Protein AF-A6JPK9-F1 (afdb_monomer_lite)

Sequence (231 aa):
MPKSSSTNTSLLTSQVAASLLASKSSSQSSGSVASKSTSLGSMSQLASKSSSQSSTSQLPSKSTSQSSESSVKFTCRKLTNEDIKQKQPFFNRLYKTVAWKLVAVGGFSPNVNHGELLNAAIEALKATLDVFFVPLKELADLPQNKSSQESIVCELRCKSVYLGTGCGKSKENAKAVASREALKLFLKKKVVVKICKRKYRGNEIEDLVLLDEESRPVNLPPALKHPQELL

Organism: Rattus norvegicus (NCBI:txid10116)

Structure (mmCIF, N/CA/C/O backbone):
data_AF-A6JPK9-F1
#
_entry.id   AF-A6JPK9-F1
#
loop_
_atom_site.group_PDB
_atom_site.id
_atom_site.type_symbol
_atom_site.label_atom_id
_atom_site.label_alt_id
_atom_site.label_comp_id
_atom_site.label_asym_id
_atom_site.label_entity_id
_atom_site.label_seq_id
_atom_site.pdbx_PDB_ins_code
_atom_site.Cartn_x
_atom_site.Cartn_y
_atom_site.Cartn_z
_atom_site.occupancy
_atom_site.B_iso_or_equiv
_atom_site.auth_seq_id
_atom_site.auth_comp_id
_atom_site.auth_asym_id
_atom_site.auth_atom_id
_atom_site.pdbx_PDB_model_num
ATOM 1 N N . MET A 1 1 ? -2.644 -52.596 23.626 1.00 32.44 1 MET A N 1
ATOM 2 C CA . MET A 1 1 ? -1.910 -53.879 23.517 1.00 32.44 1 MET A CA 1
ATOM 3 C C . MET A 1 1 ? -2.108 -54.414 22.101 1.00 32.44 1 MET A C 1
ATOM 5 O O . MET A 1 1 ? -3.208 -54.254 21.595 1.00 32.44 1 MET A O 1
ATOM 9 N N . PRO A 1 2 ? -1.078 -54.965 21.442 1.00 51.56 2 PRO A N 1
ATOM 10 C CA . PRO A 1 2 ? -0.096 -54.248 20.612 1.00 51.56 2 PRO A CA 1
ATOM 11 C C . PRO A 1 2 ? -0.168 -54.698 19.126 1.00 51.56 2 PRO A C 1
ATOM 13 O O . PRO A 1 2 ? -0.806 -55.695 18.816 1.00 51.56 2 PRO A O 1
ATOM 16 N N . LYS A 1 3 ? 0.441 -54.003 18.158 1.00 44.50 3 LYS A N 1
ATOM 17 C CA . LYS A 1 3 ? 1.802 -54.337 17.701 1.00 44.50 3 LYS A CA 1
ATOM 18 C C . LYS A 1 3 ? 2.408 -53.249 16.813 1.00 44.50 3 LYS A C 1
ATOM 20 O O . LYS A 1 3 ? 1.825 -52.815 15.827 1.00 44.50 3 LYS A O 1
ATOM 25 N N . SER A 1 4 ? 3.626 -52.904 17.202 1.00 45.81 4 SER A N 1
ATOM 26 C CA . SER A 1 4 ? 4.688 -52.245 16.460 1.00 45.81 4 SER A CA 1
ATOM 27 C C . SER A 1 4 ? 5.077 -52.989 15.181 1.00 45.81 4 SER A C 1
ATOM 29 O O . SER A 1 4 ? 5.084 -54.218 15.175 1.00 45.81 4 SER A O 1
ATOM 31 N N . SER A 1 5 ? 5.583 -52.246 14.196 1.00 49.31 5 SER A N 1
ATOM 32 C CA . SER A 1 5 ? 6.774 -52.649 13.433 1.00 49.31 5 SER A CA 1
ATOM 33 C C . SER A 1 5 ? 7.353 -51.457 12.666 1.00 49.31 5 SER A C 1
ATOM 35 O O . SER A 1 5 ? 6.821 -51.031 11.645 1.00 49.31 5 SER A O 1
ATOM 37 N N . SER A 1 6 ? 8.458 -50.935 13.195 1.00 42.91 6 SER A N 1
ATOM 38 C CA . SER A 1 6 ? 9.451 -50.115 12.501 1.00 42.91 6 SER A CA 1
ATOM 39 C C . SER A 1 6 ? 10.198 -50.955 11.461 1.00 42.91 6 SER A C 1
ATOM 41 O O . SER A 1 6 ? 10.470 -52.119 11.746 1.00 42.91 6 SER A O 1
ATOM 43 N N . THR A 1 7 ? 10.645 -50.374 10.341 1.00 40.12 7 THR A N 1
ATOM 44 C CA . THR A 1 7 ? 12.066 -50.402 9.915 1.00 40.12 7 THR A CA 1
ATOM 45 C C . THR A 1 7 ? 12.343 -49.567 8.661 1.00 40.12 7 THR A C 1
ATOM 47 O O . THR A 1 7 ? 11.459 -49.258 7.872 1.00 40.12 7 THR A O 1
ATOM 50 N N . ASN A 1 8 ? 13.612 -49.167 8.577 1.00 36.91 8 ASN A N 1
ATOM 51 C CA . ASN A 1 8 ? 14.247 -48.153 7.740 1.00 36.91 8 ASN A CA 1
ATOM 52 C C . ASN A 1 8 ? 14.521 -48.585 6.294 1.00 36.91 8 ASN A C 1
ATOM 54 O O . ASN A 1 8 ? 14.805 -49.755 6.061 1.00 36.91 8 ASN A O 1
ATOM 58 N N . THR A 1 9 ? 14.625 -47.612 5.380 1.00 37.16 9 THR A N 1
ATOM 59 C CA . THR A 1 9 ? 15.603 -47.492 4.260 1.00 37.16 9 THR A CA 1
ATOM 60 C C . THR A 1 9 ? 15.243 -46.208 3.482 1.00 37.16 9 THR A C 1
ATOM 62 O O . THR A 1 9 ? 14.074 -45.861 3.416 1.00 37.16 9 THR A O 1
ATOM 65 N N . SER A 1 10 ? 16.114 -45.377 2.910 1.00 41.38 10 SER A N 1
ATOM 66 C CA . SER A 1 10 ? 17.522 -45.481 2.544 1.00 41.38 10 SER A CA 1
ATOM 67 C C . SER A 1 10 ? 18.133 -44.072 2.530 1.00 41.38 10 SER A C 1
ATOM 69 O O . SER A 1 10 ? 17.502 -43.123 2.064 1.00 41.38 10 SER A O 1
ATOM 71 N N . LEU A 1 11 ? 19.379 -43.951 2.997 1.00 41.91 11 LEU A N 1
ATOM 72 C CA . LEU A 1 11 ? 20.268 -42.858 2.612 1.00 41.91 11 LEU A CA 1
ATOM 73 C C . LEU A 1 11 ? 20.550 -42.951 1.108 1.00 41.91 11 LEU A C 1
ATOM 75 O O . LEU A 1 11 ? 20.752 -44.049 0.587 1.00 41.91 11 LEU A O 1
ATOM 79 N N . LEU A 1 12 ? 20.638 -41.803 0.442 1.00 43.16 12 LEU A N 1
ATOM 80 C CA . LEU A 1 12 ? 21.394 -41.671 -0.796 1.00 43.16 12 LEU A CA 1
ATOM 81 C C . LEU A 1 12 ? 22.161 -40.350 -0.767 1.00 43.16 12 LEU A C 1
ATOM 83 O O . LEU A 1 12 ? 21.615 -39.250 -0.778 1.00 43.16 12 LEU A O 1
ATOM 87 N N . THR A 1 13 ? 23.463 -40.541 -0.630 1.00 40.66 13 THR A N 1
ATOM 88 C CA . THR A 1 13 ? 24.564 -39.609 -0.799 1.00 40.66 13 THR A CA 1
ATOM 89 C C . THR A 1 13 ? 24.696 -39.172 -2.251 1.00 40.66 13 THR A C 1
ATOM 91 O O . THR A 1 13 ? 24.739 -40.028 -3.129 1.00 40.66 13 THR A O 1
ATOM 94 N N . SER A 1 14 ? 24.947 -37.884 -2.475 1.00 44.69 14 SER A N 1
ATOM 95 C CA . SER A 1 14 ? 25.901 -37.452 -3.505 1.00 44.69 14 SER A CA 1
ATOM 96 C C . SER A 1 14 ? 26.305 -35.997 -3.275 1.00 44.69 14 SER A C 1
ATOM 98 O O . SER A 1 14 ? 25.527 -35.064 -3.457 1.00 44.69 14 SER A O 1
ATOM 100 N N . GLN A 1 15 ? 27.549 -35.859 -2.818 1.00 43.31 15 GLN A N 1
ATOM 101 C CA . GLN A 1 15 ? 28.401 -34.680 -2.939 1.00 43.31 15 GLN A CA 1
ATOM 102 C C . GLN A 1 15 ? 28.725 -34.410 -4.420 1.00 43.31 15 GLN A C 1
ATOM 104 O O . GLN A 1 15 ? 28.558 -35.318 -5.228 1.00 43.31 15 GLN A O 1
ATOM 109 N N . VAL A 1 16 ? 29.227 -33.196 -4.706 1.00 38.81 16 VAL A N 1
ATOM 110 C CA . VAL A 1 16 ? 30.018 -32.688 -5.866 1.00 38.81 16 VAL A CA 1
ATOM 111 C C . VAL A 1 16 ? 29.497 -31.266 -6.150 1.00 38.81 16 VAL A C 1
ATOM 113 O O . VAL A 1 16 ? 28.296 -31.074 -6.261 1.00 38.81 16 VAL A O 1
ATOM 116 N N . ALA A 1 17 ? 30.269 -30.189 -6.273 1.00 41.53 17 ALA A N 1
ATOM 117 C CA . ALA A 1 17 ? 31.686 -29.920 -6.094 1.00 41.53 17 ALA A CA 1
ATOM 118 C C . ALA A 1 17 ? 31.846 -28.403 -5.885 1.00 41.53 17 ALA A C 1
ATOM 120 O O . ALA A 1 17 ? 31.083 -27.598 -6.421 1.00 41.53 17 ALA A O 1
ATOM 121 N N . ALA A 1 18 ? 32.868 -28.024 -5.123 1.00 42.00 18 ALA A N 1
ATOM 122 C CA . ALA A 1 18 ? 33.406 -26.675 -5.115 1.00 42.00 18 ALA A CA 1
ATOM 123 C C . ALA A 1 18 ? 34.117 -26.395 -6.449 1.00 42.00 18 ALA A C 1
ATOM 125 O O . ALA A 1 18 ? 34.814 -27.256 -6.984 1.00 42.00 18 ALA A O 1
ATOM 126 N N . SER A 1 19 ? 33.993 -25.177 -6.966 1.00 42.16 19 SER A N 1
ATOM 127 C CA . SER A 1 19 ? 34.925 -24.646 -7.959 1.00 42.16 19 SER A CA 1
ATOM 128 C C . SER A 1 19 ? 35.306 -23.227 -7.572 1.00 42.16 19 SER A C 1
ATOM 130 O O . SER A 1 19 ? 34.539 -22.275 -7.684 1.00 42.16 19 SER A O 1
ATOM 132 N N . LEU A 1 20 ? 36.521 -23.169 -7.040 1.00 40.53 20 LEU A N 1
ATOM 133 C CA . LEU A 1 20 ? 37.382 -22.013 -6.893 1.00 40.53 20 LEU A CA 1
ATOM 134 C C . LEU A 1 20 ? 37.725 -21.470 -8.280 1.00 40.53 20 LEU A C 1
ATOM 136 O O . LEU A 1 20 ? 38.231 -22.234 -9.093 1.00 40.53 20 LEU A O 1
ATOM 140 N N . LEU A 1 21 ? 37.591 -20.164 -8.505 1.00 45.00 21 LEU A N 1
ATOM 141 C CA . LEU A 1 21 ? 38.498 -19.448 -9.401 1.00 45.00 21 LEU A CA 1
ATOM 142 C C . LEU A 1 21 ? 38.803 -18.065 -8.827 1.00 45.00 21 LEU A C 1
ATOM 144 O O . LEU A 1 21 ? 37.983 -17.150 -8.822 1.00 45.00 21 LEU A O 1
ATOM 148 N N . ALA A 1 22 ? 40.031 -17.957 -8.328 1.00 36.19 22 ALA A N 1
ATOM 149 C CA . ALA A 1 22 ? 40.748 -16.710 -8.174 1.00 36.19 22 ALA A CA 1
ATOM 150 C C . ALA A 1 22 ? 41.131 -16.171 -9.560 1.00 36.19 22 ALA A C 1
ATOM 152 O O . ALA A 1 22 ? 41.461 -16.933 -10.468 1.00 36.19 22 ALA A O 1
ATOM 153 N N . SER A 1 23 ? 41.173 -14.852 -9.709 1.00 36.69 23 SER A N 1
ATOM 154 C CA . SER A 1 23 ? 41.996 -14.201 -10.727 1.00 36.69 23 SER A CA 1
ATOM 155 C C . SER A 1 23 ? 42.589 -12.931 -10.132 1.00 36.69 23 SER A C 1
ATOM 157 O O . SER A 1 23 ? 41.899 -12.078 -9.581 1.00 36.69 23 SER A O 1
ATOM 159 N N . LYS A 1 24 ? 43.917 -12.908 -10.168 1.00 38.72 24 LYS A N 1
ATOM 160 C CA . LYS A 1 24 ? 44.856 -11.930 -9.625 1.00 38.72 24 LYS A CA 1
ATOM 161 C C . LYS A 1 24 ? 45.483 -11.186 -10.810 1.00 38.72 24 LYS A C 1
ATOM 163 O O . LYS A 1 24 ? 45.587 -11.767 -11.886 1.00 38.72 24 LYS A O 1
ATOM 168 N N . SER A 1 25 ? 46.025 -9.995 -10.527 1.00 32.72 25 SER A N 1
ATOM 169 C CA . SER A 1 25 ? 46.997 -9.208 -11.326 1.00 32.72 25 SER A CA 1
ATOM 170 C C . SER A 1 25 ? 46.427 -8.469 -12.553 1.00 32.72 25 SER A C 1
ATOM 172 O O . SER A 1 25 ? 45.486 -8.946 -13.163 1.00 32.72 25 SER A O 1
ATOM 174 N N . SER A 1 26 ? 46.894 -7.288 -12.970 1.00 32.66 26 SER A N 1
ATOM 175 C CA . SER A 1 26 ? 48.043 -6.455 -12.577 1.00 32.66 26 SER A CA 1
ATOM 176 C C . SER A 1 26 ? 47.918 -5.053 -13.195 1.00 32.66 26 SER A C 1
ATOM 178 O O . SER A 1 26 ? 47.280 -4.856 -14.221 1.00 32.66 26 SER A O 1
ATOM 180 N N . SER A 1 27 ? 48.604 -4.123 -12.538 1.00 38.81 27 SER A N 1
ATOM 181 C CA . SER A 1 27 ? 49.069 -2.779 -12.908 1.00 38.81 27 SER A CA 1
ATOM 182 C C . SER A 1 27 ? 49.678 -2.567 -14.306 1.00 38.81 27 SER A C 1
ATOM 184 O O . SER A 1 27 ? 50.346 -3.471 -14.799 1.00 38.81 27 SER A O 1
ATOM 186 N N . GLN A 1 28 ? 49.583 -1.315 -14.798 1.00 35.03 28 GLN A N 1
ATOM 187 C CA . GLN A 1 28 ? 50.540 -0.451 -15.558 1.00 35.03 28 GLN A CA 1
ATOM 188 C C . GLN A 1 28 ? 49.693 0.577 -16.366 1.00 35.03 28 GLN A C 1
ATOM 190 O O . GLN A 1 28 ? 48.582 0.240 -16.746 1.00 35.03 28 GLN A O 1
ATOM 195 N N . SER A 1 29 ? 50.023 1.840 -16.668 1.00 32.34 29 SER A N 1
ATOM 196 C CA . SER A 1 29 ? 51.246 2.650 -16.689 1.00 32.34 29 SER A CA 1
ATOM 197 C C . SER A 1 29 ? 50.855 4.146 -16.844 1.00 32.34 29 SER A C 1
ATOM 199 O O . SER A 1 29 ? 49.945 4.464 -17.599 1.00 32.34 29 SER A O 1
ATOM 201 N N . SER A 1 30 ? 51.579 5.021 -16.139 1.00 35.66 30 SER A N 1
ATOM 202 C CA . SER A 1 30 ? 52.208 6.307 -16.534 1.00 35.66 30 SER A CA 1
ATOM 203 C C . SER A 1 30 ? 51.716 7.139 -17.742 1.00 35.66 30 SER A C 1
ATOM 205 O O . SER A 1 30 ? 51.609 6.628 -18.852 1.00 35.66 30 SER A O 1
ATOM 207 N N . GLY A 1 31 ? 51.647 8.472 -17.560 1.00 31.73 31 GLY A N 1
ATOM 208 C CA . GLY A 1 31 ? 51.666 9.469 -18.647 1.00 31.73 31 GLY A CA 1
ATOM 209 C C . GLY A 1 31 ? 51.373 10.912 -18.199 1.00 31.73 31 GLY A C 1
ATOM 210 O O . GLY A 1 31 ? 50.220 11.315 -18.130 1.00 31.73 31 GLY A O 1
ATOM 211 N N . SER A 1 32 ? 52.419 11.683 -17.892 1.00 36.41 32 SER A N 1
ATOM 212 C CA . SER A 1 32 ? 52.401 13.142 -17.664 1.00 36.41 32 SER A CA 1
ATOM 213 C C . SER A 1 32 ? 52.496 13.891 -18.998 1.00 36.41 32 SER A C 1
ATOM 215 O O . SER A 1 32 ? 53.224 13.410 -19.857 1.00 36.41 32 SER A O 1
ATOM 217 N N . VAL A 1 33 ? 51.839 15.052 -19.156 1.00 33.84 33 VAL A N 1
ATOM 218 C CA . VAL A 1 33 ? 52.434 16.311 -19.672 1.00 33.84 33 VAL A CA 1
ATOM 219 C C . VAL A 1 33 ? 51.435 17.479 -19.601 1.00 33.84 33 VAL A C 1
ATOM 221 O O . VAL A 1 33 ? 50.237 17.330 -19.820 1.00 33.84 33 VAL A O 1
ATOM 224 N N . ALA A 1 34 ? 51.972 18.655 -19.280 1.00 35.41 34 ALA A N 1
ATOM 225 C CA . ALA A 1 34 ? 51.305 19.947 -19.152 1.00 35.41 34 ALA A CA 1
ATOM 226 C C . ALA A 1 34 ? 51.181 20.713 -20.485 1.00 35.41 34 ALA A C 1
ATOM 228 O O . ALA A 1 34 ? 51.988 20.491 -21.384 1.00 35.41 34 ALA A O 1
ATOM 229 N N . SER A 1 35 ? 50.254 21.686 -20.553 1.00 34.06 35 SER A N 1
ATOM 230 C CA . SER A 1 35 ? 50.366 23.027 -21.197 1.00 34.06 35 SER A CA 1
ATOM 231 C C . SER A 1 35 ? 49.040 23.800 -20.996 1.00 34.06 35 SER A C 1
ATOM 233 O O . SER A 1 35 ? 47.980 23.228 -21.212 1.00 34.06 35 SER A O 1
ATOM 235 N N . LYS A 1 36 ? 49.030 24.967 -20.313 1.00 35.31 36 LYS A N 1
ATOM 236 C CA . LYS A 1 36 ? 48.881 26.356 -20.854 1.00 35.31 36 LYS A CA 1
ATOM 237 C C . LYS A 1 36 ? 47.799 26.484 -21.952 1.00 35.31 36 LYS A C 1
ATOM 239 O O . LYS A 1 36 ? 47.834 25.714 -22.892 1.00 35.31 36 LYS A O 1
ATOM 244 N N . SER A 1 37 ? 46.857 27.435 -21.967 1.00 33.12 37 SER A N 1
ATOM 245 C CA . SER A 1 37 ? 46.797 28.811 -21.436 1.00 33.12 37 SER A CA 1
ATOM 246 C C . SER A 1 37 ? 45.416 29.446 -21.749 1.00 33.12 37 SER A C 1
ATOM 248 O O . SER A 1 37 ? 44.766 28.985 -22.680 1.00 33.12 37 SER A O 1
ATOM 250 N N . THR A 1 38 ? 45.075 30.562 -21.062 1.00 32.34 38 THR A N 1
ATOM 251 C CA . THR A 1 38 ? 44.234 31.725 -21.510 1.00 32.34 38 THR A CA 1
ATOM 252 C C . THR A 1 38 ? 42.748 31.481 -21.870 1.00 32.34 38 THR A C 1
ATOM 254 O O . THR A 1 38 ? 42.432 30.509 -22.524 1.00 32.34 38 THR A O 1
ATOM 257 N N . SER A 1 39 ? 41.743 32.322 -21.590 1.00 34.81 39 SER A N 1
ATOM 258 C CA . SER A 1 39 ? 41.597 33.633 -20.936 1.00 34.81 39 SER A CA 1
ATOM 259 C C . SER A 1 39 ? 40.109 34.065 -21.018 1.00 34.81 39 SER A C 1
ATOM 261 O O . SER A 1 39 ? 39.455 33.721 -21.995 1.00 34.81 39 SER A O 1
ATOM 263 N N . LEU A 1 40 ? 39.674 34.925 -20.081 1.00 31.38 40 LEU A N 1
ATOM 264 C CA . LEU A 1 40 ? 38.606 35.952 -20.181 1.00 31.38 40 LEU A CA 1
ATOM 265 C C . LEU A 1 40 ? 37.117 35.538 -20.193 1.00 31.38 40 LEU A C 1
ATOM 267 O O . LEU A 1 40 ? 36.658 34.792 -21.047 1.00 31.38 40 LEU A O 1
ATOM 271 N N . GLY A 1 41 ? 36.342 36.174 -19.299 1.00 33.31 41 GLY A N 1
ATOM 272 C CA . GLY A 1 41 ? 34.882 36.259 -19.415 1.00 33.31 41 GLY A CA 1
ATOM 273 C C . GLY A 1 41 ? 34.100 36.479 -18.114 1.00 33.31 41 GLY A C 1
ATOM 274 O O . GLY A 1 41 ? 33.168 35.728 -17.859 1.00 33.31 41 GLY A O 1
ATOM 275 N N . SER A 1 42 ? 34.446 37.485 -17.297 1.00 36.22 42 SER A N 1
ATOM 276 C CA . SER A 1 42 ? 33.591 37.967 -16.193 1.00 36.22 42 SER A CA 1
ATOM 277 C C . SER A 1 42 ? 33.007 39.337 -16.532 1.00 36.22 42 SER A C 1
ATOM 279 O O . SER A 1 42 ? 33.762 40.287 -16.708 1.00 36.22 42 SER A O 1
ATOM 281 N N . MET A 1 43 ? 31.677 39.435 -16.553 1.00 35.38 43 MET A N 1
ATOM 282 C CA . MET A 1 43 ? 30.860 40.639 -16.327 1.00 35.38 43 MET A CA 1
ATOM 283 C C . MET A 1 43 ? 29.519 40.130 -15.795 1.00 35.38 43 MET A C 1
ATOM 285 O O . MET A 1 43 ? 28.933 39.229 -16.382 1.00 35.38 43 MET A O 1
ATOM 289 N N . SER A 1 44 ? 29.070 40.492 -14.600 1.00 35.97 44 SER A N 1
ATOM 290 C CA . SER A 1 44 ? 28.435 41.756 -14.196 1.00 35.97 44 SER A CA 1
ATOM 291 C C . SER A 1 44 ? 28.010 41.520 -12.721 1.00 35.97 44 SER A C 1
ATOM 293 O O . SER A 1 44 ? 27.778 40.374 -12.357 1.00 35.97 44 SER A O 1
ATOM 295 N N . GLN A 1 45 ? 27.898 42.455 -11.776 1.00 34.94 45 GLN A N 1
ATOM 296 C CA . GLN A 1 45 ? 27.158 43.711 -11.827 1.00 34.94 45 GLN A CA 1
ATOM 297 C C . GLN A 1 45 ? 27.302 44.448 -10.472 1.00 34.94 45 GLN A C 1
ATOM 299 O O . GLN A 1 45 ? 27.270 43.825 -9.417 1.00 34.94 45 GLN A O 1
ATOM 304 N N . LEU A 1 46 ? 27.416 45.777 -10.562 1.00 37.22 46 LEU A N 1
ATOM 305 C CA . LEU A 1 46 ? 26.918 46.835 -9.664 1.00 37.22 46 LEU A CA 1
ATOM 306 C C . LEU A 1 46 ? 27.081 46.719 -8.127 1.00 37.22 46 LEU A C 1
ATOM 308 O O . LEU A 1 46 ? 26.335 46.026 -7.444 1.00 37.22 46 LEU A O 1
ATOM 312 N N . ALA A 1 47 ? 27.932 47.590 -7.571 1.00 31.16 47 ALA A N 1
ATOM 313 C CA . ALA A 1 47 ? 27.918 48.003 -6.168 1.00 31.16 47 ALA A CA 1
ATOM 314 C C . ALA A 1 47 ? 27.611 49.508 -6.079 1.00 31.16 47 ALA A C 1
ATOM 316 O O . ALA A 1 47 ? 28.255 50.317 -6.747 1.00 31.16 47 ALA A O 1
ATOM 317 N N . SER A 1 48 ? 26.639 49.880 -5.241 1.00 34.75 48 SER A N 1
ATOM 318 C CA . SER A 1 48 ? 26.342 51.267 -4.865 1.00 34.75 48 SER A CA 1
ATOM 319 C C . SER A 1 48 ? 26.490 51.447 -3.351 1.00 34.75 48 SER A C 1
ATOM 321 O O . SER A 1 48 ? 25.752 50.857 -2.576 1.00 34.75 48 SER A O 1
ATOM 323 N N . LYS A 1 49 ? 27.497 52.250 -2.991 1.00 33.91 49 LYS A N 1
ATOM 324 C CA . LYS A 1 49 ? 27.571 53.307 -1.961 1.00 33.91 49 LYS A CA 1
ATOM 325 C C . LYS A 1 49 ? 26.936 53.148 -0.551 1.00 33.91 49 LYS A C 1
ATOM 327 O O . LYS A 1 49 ? 25.727 53.090 -0.384 1.00 33.91 49 LYS A O 1
ATOM 332 N N . SER A 1 50 ? 27.835 53.380 0.421 1.00 31.00 50 SER A N 1
ATOM 333 C CA . SER A 1 50 ? 27.775 54.303 1.585 1.00 31.00 50 SER A CA 1
ATOM 334 C C . SER A 1 50 ? 27.068 53.929 2.903 1.00 31.00 50 SER A C 1
ATOM 336 O O . SER A 1 50 ? 25.858 53.760 2.950 1.00 31.00 50 SER A O 1
ATOM 338 N N . SER A 1 51 ? 27.895 53.916 3.968 1.00 31.84 51 SER A N 1
ATOM 339 C CA . SER A 1 51 ? 27.751 54.494 5.334 1.00 31.84 51 SER A CA 1
ATOM 340 C C . SER A 1 51 ? 26.346 54.903 5.814 1.00 31.84 51 SER A C 1
ATOM 342 O O . SER A 1 51 ? 25.654 55.643 5.126 1.00 31.84 51 SER A O 1
ATOM 344 N N . SER A 1 52 ? 25.926 54.626 7.057 1.00 32.78 52 SER A N 1
ATOM 345 C CA . SER A 1 52 ? 26.268 55.424 8.261 1.00 32.78 52 SER A CA 1
ATOM 346 C C . SER A 1 52 ? 25.641 54.845 9.550 1.00 32.78 52 SER A C 1
ATOM 348 O O . SER A 1 52 ? 24.816 53.942 9.505 1.00 32.78 52 SER A O 1
ATOM 350 N N . GLN A 1 53 ? 26.058 55.414 10.684 1.00 37.00 53 GLN A N 1
ATOM 351 C CA . GLN A 1 53 ? 25.874 55.049 12.095 1.00 37.00 53 GLN A CA 1
ATOM 352 C C . GLN A 1 53 ? 24.488 55.352 12.725 1.00 37.00 53 GLN A C 1
ATOM 354 O O . GLN A 1 53 ? 23.728 56.171 12.220 1.00 37.00 53 GLN A O 1
ATOM 359 N N . SER A 1 54 ? 24.317 54.823 13.950 1.00 28.36 54 SER A N 1
ATOM 360 C CA . SER A 1 54 ? 23.653 55.407 15.144 1.00 28.36 54 SER A CA 1
ATOM 361 C C . SER A 1 54 ? 22.215 54.988 15.545 1.00 28.36 54 SER A C 1
ATOM 363 O O . SER A 1 54 ? 21.237 55.258 14.866 1.00 28.36 54 SER A O 1
ATOM 365 N N . SER A 1 55 ? 22.162 54.343 16.722 1.00 31.62 55 SER A N 1
ATOM 366 C CA . SER A 1 55 ? 21.423 54.699 17.954 1.00 31.62 55 SER A CA 1
ATOM 367 C C . SER A 1 55 ? 19.879 54.725 18.065 1.00 31.62 55 SER A C 1
ATOM 369 O O . SER A 1 55 ? 19.177 55.462 17.387 1.00 31.62 55 SER A O 1
ATOM 371 N N . THR A 1 56 ? 19.445 54.084 19.168 1.00 33.88 56 THR A N 1
ATOM 372 C CA . THR A 1 56 ? 18.352 54.403 20.128 1.00 33.88 56 THR A CA 1
ATOM 373 C C . THR A 1 56 ? 16.888 53.977 19.898 1.00 33.88 56 THR A C 1
ATOM 375 O O . THR A 1 56 ? 16.261 54.321 18.905 1.00 33.88 56 THR A O 1
ATOM 378 N N . SER A 1 57 ? 16.348 53.344 20.961 1.00 32.75 57 SER A N 1
ATOM 379 C CA . SER A 1 57 ? 15.027 53.554 21.603 1.00 32.75 57 SER A CA 1
ATOM 380 C C . SER A 1 57 ? 14.083 52.347 21.738 1.00 32.75 57 SER A C 1
ATOM 382 O O . SER A 1 57 ? 14.093 51.401 20.963 1.00 32.75 57 SER A O 1
ATOM 384 N N . GLN A 1 58 ? 13.337 52.393 22.845 1.00 35.47 58 GLN A N 1
ATOM 385 C CA . GLN A 1 58 ? 12.687 51.325 23.612 1.00 35.47 58 GLN A CA 1
ATOM 386 C C . GLN A 1 58 ? 11.256 50.944 23.136 1.00 35.47 58 GLN A C 1
ATOM 388 O O . GLN A 1 58 ? 10.653 51.680 22.366 1.00 35.47 58 GLN A O 1
ATOM 393 N N . LEU A 1 59 ? 10.771 49.792 23.655 1.00 34.53 59 LEU A N 1
ATOM 394 C CA . LEU A 1 59 ? 9.404 49.211 23.874 1.00 34.53 59 LEU A CA 1
ATOM 395 C C . LEU A 1 59 ? 8.129 50.103 23.695 1.00 34.53 59 LEU A C 1
ATOM 397 O O . LEU A 1 59 ? 8.276 51.317 23.762 1.00 34.53 59 LEU A O 1
ATOM 401 N N . PRO A 1 60 ? 6.852 49.587 23.717 1.00 43.44 60 PRO A N 1
ATOM 402 C CA . PRO A 1 60 ? 6.298 48.204 23.670 1.00 43.44 60 PRO A CA 1
ATOM 403 C C . PRO A 1 60 ? 4.966 47.987 22.848 1.00 43.44 60 PRO A C 1
ATOM 405 O O . PRO A 1 60 ? 4.318 48.927 22.411 1.00 43.44 60 PRO A O 1
ATOM 408 N N . SER A 1 61 ? 4.486 46.725 22.810 1.00 32.06 61 SER A N 1
ATOM 409 C CA . SER A 1 61 ? 3.064 46.258 22.823 1.00 32.06 61 SER A CA 1
ATOM 410 C C . SER A 1 61 ? 2.158 46.169 21.566 1.00 32.06 61 SER A C 1
ATOM 412 O O . SER A 1 61 ? 1.906 47.138 20.867 1.00 32.06 61 SER A O 1
ATOM 414 N N . LYS A 1 62 ? 1.461 45.011 21.527 1.00 34.19 62 LYS A N 1
ATOM 415 C CA . LYS A 1 62 ? 0.111 44.671 20.998 1.00 34.19 62 LYS A CA 1
ATOM 416 C C . LYS A 1 62 ? -0.081 44.242 19.528 1.00 34.19 62 LYS A C 1
ATOM 418 O O . LYS A 1 62 ? -0.145 45.046 18.614 1.00 34.19 62 LYS A O 1
ATOM 423 N N . SER A 1 63 ? -0.332 42.931 19.411 1.00 32.53 63 SER A N 1
ATOM 424 C CA . SER A 1 63 ? -1.450 42.256 18.726 1.00 32.53 63 SER A CA 1
ATOM 425 C C . SER A 1 63 ? -1.893 42.749 17.346 1.00 32.53 63 SER A C 1
ATOM 427 O O . SER A 1 63 ? -2.447 43.832 17.233 1.00 32.53 63 SER A O 1
ATOM 429 N N . THR A 1 64 ? -1.859 41.857 16.350 1.00 34.28 64 THR A N 1
ATOM 430 C CA . THR A 1 64 ? -3.059 41.326 15.664 1.00 34.28 64 THR A CA 1
ATOM 431 C C . THR A 1 64 ? -2.627 40.145 14.795 1.00 34.28 64 THR A C 1
ATOM 433 O O . THR A 1 64 ? -2.027 40.306 13.737 1.00 34.28 64 THR A O 1
ATOM 436 N N . SER A 1 65 ? -2.922 38.939 15.271 1.00 45.78 65 SER A N 1
ATOM 437 C CA . SER A 1 65 ? -2.853 37.714 14.482 1.00 45.78 65 SER A CA 1
ATOM 438 C C . SER A 1 65 ? -4.098 37.636 13.608 1.00 45.78 65 SER A C 1
ATOM 440 O O . SER A 1 65 ? -5.171 37.331 14.119 1.00 45.78 65 SER A O 1
ATOM 442 N N . GLN A 1 66 ? -3.970 37.883 12.308 1.00 45.50 66 GLN A N 1
ATOM 443 C CA . GLN A 1 66 ? -4.942 37.435 11.312 1.00 45.50 66 GLN A CA 1
ATOM 444 C C . GLN A 1 66 ? -4.208 37.072 10.021 1.00 45.50 66 GLN A C 1
ATOM 446 O O . GLN A 1 66 ? -3.894 37.921 9.198 1.00 45.50 66 GLN A O 1
ATOM 451 N N . SER A 1 67 ? -3.954 35.779 9.845 1.00 36.16 67 SER A N 1
ATOM 452 C CA . SER A 1 67 ? -4.036 35.175 8.523 1.00 36.16 67 SER A CA 1
ATOM 453 C C . SER A 1 67 ? -4.698 33.818 8.690 1.00 36.16 67 SER A C 1
ATOM 455 O O . SER A 1 67 ? -4.175 32.891 9.305 1.00 36.16 67 SER A O 1
ATOM 457 N N . SER A 1 68 ? -5.940 33.798 8.242 1.00 44.44 68 SER A N 1
ATOM 458 C CA . SER A 1 68 ? -6.827 32.666 8.090 1.00 44.44 68 SER A CA 1
ATOM 459 C C . SER A 1 68 ? -6.237 31.644 7.119 1.00 44.44 68 SER A C 1
ATOM 461 O O . SER A 1 68 ? -6.305 31.844 5.910 1.00 44.44 68 SER A O 1
ATOM 463 N N . GLU A 1 69 ? -5.742 30.519 7.633 1.00 38.28 69 GLU A N 1
ATOM 464 C CA . GLU A 1 69 ?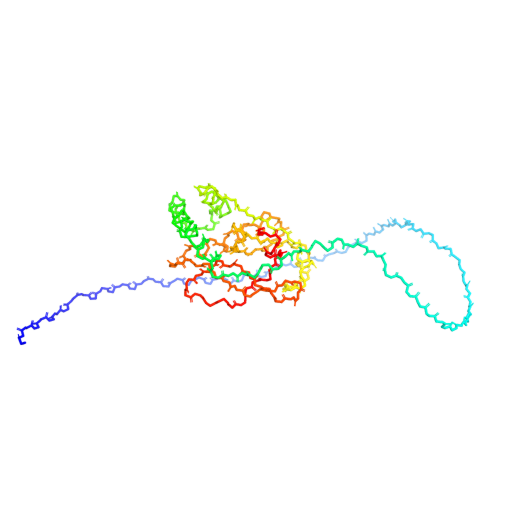 -5.838 29.256 6.903 1.00 38.28 69 GLU A CA 1
ATOM 465 C C . GLU A 1 69 ? -7.038 28.488 7.445 1.00 38.28 69 GLU A C 1
ATOM 467 O O . GLU A 1 69 ? -7.199 28.279 8.649 1.00 38.28 69 GLU A O 1
ATOM 472 N N . SER A 1 70 ? -7.927 28.126 6.530 1.00 42.41 70 SER A N 1
ATOM 473 C CA . SER A 1 70 ? -9.126 27.338 6.755 1.00 42.41 70 SER A CA 1
ATOM 474 C C . SER A 1 70 ? -8.794 26.044 7.499 1.00 42.41 70 SER A C 1
ATOM 476 O O . SER A 1 70 ? -8.424 25.038 6.894 1.00 42.41 70 SER A O 1
ATOM 478 N N . SER A 1 71 ? -8.964 26.057 8.821 1.00 41.38 71 SER A N 1
ATOM 479 C CA . SER A 1 71 ? -9.048 24.845 9.625 1.00 41.38 71 SER A CA 1
ATOM 480 C C . SER A 1 71 ? -10.356 24.157 9.248 1.00 41.38 71 SER A C 1
ATOM 482 O O . SER A 1 71 ? -11.416 24.408 9.827 1.00 41.38 71 SER A O 1
ATOM 484 N N . VAL A 1 72 ? -10.301 23.342 8.193 1.00 45.91 72 VAL A N 1
ATOM 485 C CA . VAL A 1 72 ? -11.339 22.359 7.914 1.00 45.91 72 VAL A CA 1
ATOM 486 C C . VAL A 1 72 ? -11.390 21.512 9.175 1.00 45.91 72 VAL A C 1
ATOM 488 O O . VAL A 1 72 ? -10.427 20.824 9.512 1.00 45.91 72 VAL A O 1
ATOM 491 N N . LYS A 1 73 ? -12.468 21.660 9.947 1.00 41.62 73 LYS A N 1
ATOM 492 C CA . LYS A 1 73 ? -12.709 20.873 11.151 1.00 41.62 73 LYS A CA 1
ATOM 493 C C . LYS A 1 73 ? -12.929 19.436 10.696 1.00 41.62 73 LYS A C 1
ATOM 495 O O . LYS A 1 73 ? -14.067 19.016 10.509 1.00 41.62 73 LYS A O 1
ATOM 500 N N . PHE A 1 74 ? -11.841 18.700 10.472 1.00 48.94 74 PHE A N 1
ATOM 501 C CA . PHE A 1 74 ? -11.883 17.257 10.338 1.00 48.94 74 PHE A CA 1
ATOM 502 C C . PHE A 1 74 ? -12.491 16.757 11.640 1.00 48.94 74 PHE A C 1
ATOM 504 O O . PHE A 1 74 ? -11.874 16.824 12.705 1.00 48.94 74 PHE A O 1
ATOM 511 N N . THR A 1 75 ? -13.757 16.350 11.589 1.00 48.66 75 THR A N 1
ATOM 512 C CA . THR A 1 75 ? -14.374 15.630 12.693 1.00 48.66 75 THR A CA 1
ATOM 513 C C . THR A 1 75 ? -13.496 14.418 12.935 1.00 48.66 75 THR A C 1
ATOM 515 O O . THR A 1 75 ? -13.440 13.520 12.095 1.00 48.66 75 THR A O 1
ATOM 518 N N . CYS A 1 76 ? -12.758 14.449 14.044 1.00 53.50 76 CYS A N 1
ATOM 519 C CA . CYS A 1 76 ? -11.805 13.429 14.438 1.00 53.50 76 CYS A CA 1
ATOM 520 C C . CYS A 1 76 ? -12.570 12.136 14.744 1.00 53.50 76 CYS A C 1
ATOM 522 O O . CYS A 1 76 ? -12.899 11.839 15.893 1.00 53.50 76 CYS A O 1
ATOM 524 N N . ARG A 1 77 ? -12.935 11.383 13.701 1.00 68.56 77 ARG A N 1
ATOM 525 C CA . ARG A 1 77 ? -13.408 10.014 13.861 1.00 68.56 77 ARG A CA 1
ATOM 526 C C . ARG A 1 77 ? -12.199 9.190 14.276 1.00 68.56 77 ARG A C 1
ATOM 528 O O . ARG A 1 77 ? -11.204 9.125 13.553 1.00 68.56 77 ARG A O 1
ATOM 535 N N . LYS A 1 78 ? -12.279 8.615 15.473 1.00 81.44 78 LYS A N 1
ATOM 536 C CA . LYS A 1 78 ? -11.327 7.603 15.926 1.00 81.44 78 LYS A CA 1
ATOM 537 C C . LYS A 1 78 ? -11.541 6.344 15.099 1.00 81.44 78 LYS A C 1
ATOM 539 O O . LYS A 1 78 ? -12.688 5.980 14.848 1.00 81.44 78 LYS A O 1
ATOM 544 N N . LEU A 1 79 ? -10.452 5.702 14.689 1.00 86.31 79 LEU A N 1
ATOM 545 C CA . LEU A 1 79 ? -10.535 4.412 14.019 1.00 86.31 79 LEU A CA 1
ATOM 546 C C . LEU A 1 79 ? -11.026 3.370 15.024 1.00 86.31 79 LEU A C 1
ATOM 548 O O . LEU A 1 79 ? -10.578 3.319 16.169 1.00 86.31 79 LEU A O 1
ATOM 552 N N . THR A 1 80 ? -11.970 2.544 14.598 1.00 89.50 80 THR A N 1
ATOM 553 C CA . THR A 1 80 ? -12.623 1.548 15.445 1.00 89.50 80 THR A CA 1
ATOM 554 C C . THR A 1 80 ? -12.418 0.140 14.902 1.00 89.50 80 THR A C 1
ATOM 556 O O . THR A 1 80 ? -12.032 -0.078 13.754 1.00 89.50 80 THR A O 1
ATOM 559 N N . ASN A 1 81 ? -12.706 -0.861 15.735 1.00 91.38 81 ASN A N 1
ATOM 560 C CA . ASN A 1 81 ? -12.651 -2.254 15.300 1.00 91.38 81 ASN A CA 1
ATOM 561 C C . ASN A 1 81 ? -13.685 -2.562 14.196 1.00 91.38 81 ASN A C 1
ATOM 563 O O . ASN A 1 81 ? -13.476 -3.467 13.392 1.00 91.38 81 ASN A O 1
ATOM 567 N N . GLU A 1 82 ? -14.761 -1.777 14.105 1.00 92.00 82 GLU A N 1
ATOM 568 C CA . GLU A 1 82 ? -15.750 -1.902 13.032 1.00 92.00 82 GLU A CA 1
ATOM 569 C C . GLU A 1 82 ? -15.157 -1.541 11.665 1.00 92.00 82 GLU A C 1
ATOM 571 O O . GLU A 1 82 ? -15.400 -2.252 10.689 1.00 92.00 82 GLU A O 1
ATOM 576 N N . ASP A 1 83 ? -14.270 -0.541 11.598 1.00 91.06 83 ASP A N 1
ATOM 577 C CA . ASP A 1 83 ? -13.557 -0.194 10.361 1.00 91.06 83 ASP A CA 1
ATOM 578 C C . ASP A 1 83 ? -12.692 -1.360 9.861 1.00 91.06 83 ASP A C 1
ATOM 580 O O . ASP A 1 83 ? -12.628 -1.640 8.658 1.00 91.06 83 ASP A O 1
ATOM 584 N N . ILE A 1 84 ? -12.059 -2.085 10.792 1.00 94.12 84 ILE A N 1
ATOM 585 C CA . ILE A 1 84 ? -11.292 -3.299 10.488 1.00 94.12 84 ILE A CA 1
ATOM 586 C C . ILE A 1 84 ? -12.226 -4.372 9.927 1.00 94.12 84 ILE A C 1
ATOM 588 O O . ILE A 1 84 ? -11.966 -4.904 8.845 1.00 94.12 84 ILE A O 1
ATOM 592 N N . LYS A 1 85 ? -13.326 -4.677 10.626 1.00 94.88 85 LYS A N 1
ATOM 593 C CA . LYS A 1 85 ? -14.289 -5.710 10.209 1.00 94.88 85 LYS A CA 1
ATOM 594 C C . LYS A 1 85 ? -14.902 -5.410 8.843 1.00 94.88 85 LYS A C 1
ATOM 596 O O . LYS A 1 85 ? -15.063 -6.329 8.043 1.00 94.88 85 LYS A O 1
ATOM 601 N N . GLN A 1 86 ? -15.182 -4.144 8.540 1.00 94.25 86 GLN A N 1
ATOM 602 C CA . GLN A 1 86 ? -15.735 -3.730 7.251 1.00 94.25 86 GLN A CA 1
ATOM 603 C C . GLN A 1 86 ? -14.720 -3.875 6.106 1.00 94.25 86 GLN A C 1
ATOM 605 O O . GLN A 1 86 ? -15.083 -4.261 4.992 1.00 94.25 86 GLN A O 1
ATOM 610 N N . LYS A 1 87 ? -13.439 -3.574 6.353 1.00 95.25 87 LYS A N 1
ATOM 611 C CA . LYS A 1 87 ? -12.400 -3.575 5.308 1.00 95.25 87 LYS A CA 1
ATOM 612 C C . LYS A 1 87 ? -11.733 -4.941 5.124 1.00 95.25 87 LYS A C 1
ATOM 614 O O . LYS A 1 87 ? -11.339 -5.273 4.005 1.00 95.25 87 LYS A O 1
ATOM 619 N N . GLN A 1 88 ? -11.652 -5.770 6.164 1.00 97.06 88 GLN A N 1
ATOM 620 C CA . GLN A 1 88 ? -10.965 -7.068 6.125 1.00 97.06 88 GLN A CA 1
ATOM 621 C C . GLN A 1 88 ? -11.449 -8.012 5.001 1.00 97.06 88 GLN A C 1
ATOM 623 O O . GLN A 1 88 ? -10.594 -8.579 4.313 1.00 97.06 88 GLN A O 1
ATOM 628 N N . PRO A 1 89 ? -12.762 -8.182 4.725 1.00 97.12 89 PRO A N 1
ATOM 629 C CA . PRO A 1 89 ? -13.226 -9.068 3.653 1.00 97.12 89 PRO A CA 1
ATOM 630 C C . PRO A 1 89 ? -12.712 -8.661 2.269 1.00 97.12 89 PRO A C 1
ATOM 632 O O . PRO A 1 89 ? -12.387 -9.520 1.446 1.00 97.12 89 PRO A O 1
ATOM 635 N N . PHE A 1 90 ? -12.585 -7.354 2.019 1.00 97.62 90 PHE A N 1
ATOM 636 C CA . PHE A 1 90 ? -12.006 -6.848 0.780 1.00 97.62 90 PHE A CA 1
ATOM 637 C C . PHE A 1 90 ? -10.537 -7.261 0.650 1.00 97.62 90 PHE A C 1
ATOM 639 O O . PHE A 1 90 ? -10.156 -7.794 -0.388 1.00 97.62 90 PHE A O 1
ATOM 646 N N . PHE A 1 91 ? -9.732 -7.101 1.705 1.00 97.38 91 PHE A N 1
ATOM 647 C CA . PHE A 1 91 ? -8.315 -7.483 1.680 1.00 97.38 91 PHE A CA 1
ATOM 648 C C . PHE A 1 91 ? -8.097 -8.994 1.603 1.00 97.38 91 PHE A C 1
ATOM 650 O O . PHE A 1 91 ? -7.166 -9.437 0.935 1.00 97.38 91 PHE A O 1
ATOM 657 N N . ASN A 1 92 ? -9.004 -9.796 2.164 1.00 97.00 92 ASN A N 1
ATOM 658 C CA . ASN A 1 92 ? -9.008 -11.246 1.955 1.00 97.00 92 ASN A CA 1
ATOM 659 C C . ASN A 1 92 ? -9.249 -11.605 0.480 1.00 97.00 92 ASN A C 1
ATOM 661 O O . ASN A 1 92 ? -8.630 -12.526 -0.056 1.00 97.00 92 ASN A O 1
ATOM 665 N N . ARG A 1 93 ? -10.148 -10.881 -0.198 1.00 97.56 93 ARG A N 1
ATOM 666 C CA . ARG A 1 93 ? -10.401 -11.070 -1.632 1.00 97.56 93 ARG A CA 1
ATOM 667 C C . ARG A 1 93 ? -9.238 -10.552 -2.481 1.00 97.56 93 ARG A C 1
ATOM 669 O O . ARG A 1 93 ? -8.872 -11.207 -3.457 1.00 97.56 93 ARG A O 1
ATOM 676 N N . LEU A 1 94 ? -8.633 -9.430 -2.090 1.00 97.81 94 LEU A N 1
ATOM 677 C CA . LEU A 1 94 ? -7.447 -8.878 -2.744 1.00 97.81 94 LEU A CA 1
ATOM 678 C C . LEU A 1 94 ? -6.273 -9.847 -2.650 1.00 97.81 94 LEU A C 1
ATOM 680 O O . LEU A 1 94 ? -5.660 -10.125 -3.670 1.00 97.81 94 LEU A O 1
ATOM 684 N N . TYR A 1 95 ? -6.045 -10.454 -1.485 1.00 97.31 95 TYR A N 1
ATOM 685 C CA . TYR A 1 95 ? -5.030 -11.489 -1.296 1.00 97.31 95 TYR A CA 1
ATOM 686 C C . TYR A 1 95 ? -5.172 -12.641 -2.296 1.00 97.31 95 TYR A C 1
ATOM 688 O O . TYR A 1 95 ? -4.224 -12.969 -3.008 1.00 97.31 95 TYR A O 1
ATOM 696 N N . LYS A 1 96 ? -6.383 -13.199 -2.432 1.00 96.94 96 LYS A N 1
ATOM 697 C CA . LYS A 1 96 ? -6.659 -14.264 -3.413 1.00 96.94 96 LYS A CA 1
ATOM 698 C C . LYS A 1 96 ? -6.433 -13.796 -4.852 1.00 96.94 96 LYS A C 1
ATOM 700 O O . LYS A 1 96 ? -5.855 -14.520 -5.655 1.00 96.94 96 LYS A O 1
ATOM 705 N N . THR A 1 97 ? -6.868 -12.578 -5.166 1.00 97.75 97 THR A N 1
ATOM 706 C CA . THR A 1 97 ? -6.748 -12.002 -6.513 1.00 97.75 97 THR A CA 1
ATOM 707 C C . THR A 1 97 ? -5.287 -11.758 -6.885 1.00 97.75 97 THR A C 1
ATOM 709 O O . THR A 1 97 ? -4.872 -12.113 -7.984 1.00 97.75 97 THR A O 1
ATOM 712 N N . VAL A 1 98 ? -4.487 -11.216 -5.963 1.00 97.38 98 VAL A N 1
ATOM 713 C CA . VAL A 1 98 ? -3.043 -11.020 -6.138 1.00 97.38 98 VAL A CA 1
ATOM 714 C C . VAL A 1 98 ? -2.343 -12.359 -6.342 1.00 97.38 98 VAL A C 1
ATOM 716 O O . VAL A 1 98 ? -1.556 -12.476 -7.276 1.00 97.38 98 VAL A O 1
ATOM 719 N N . ALA A 1 99 ? -2.666 -13.383 -5.546 1.00 95.75 99 ALA A N 1
ATOM 720 C CA . ALA A 1 99 ? -2.105 -14.721 -5.727 1.00 95.75 99 ALA A CA 1
ATOM 721 C C . ALA A 1 99 ? -2.401 -15.279 -7.130 1.00 95.75 99 ALA A C 1
ATOM 723 O O . ALA A 1 99 ? -1.497 -15.763 -7.805 1.00 95.75 99 ALA A O 1
ATOM 724 N N . TRP A 1 100 ? -3.639 -15.143 -7.615 1.00 96.38 100 TRP A N 1
ATOM 725 C CA . TRP A 1 100 ? -4.008 -15.570 -8.970 1.00 96.38 100 TRP A CA 1
ATOM 726 C C . TRP A 1 100 ? -3.269 -14.788 -10.057 1.00 96.38 100 TRP A C 1
ATOM 728 O O . TRP A 1 100 ? -2.787 -15.379 -11.021 1.00 96.38 100 TRP A O 1
ATOM 738 N N . LYS A 1 101 ? -3.143 -13.466 -9.899 1.00 96.50 101 LYS A N 1
ATOM 739 C CA . LYS A 1 101 ? -2.391 -12.626 -10.839 1.00 96.50 101 LYS A CA 1
ATOM 740 C C . LYS A 1 101 ? -0.907 -12.980 -10.852 1.00 96.50 101 LYS A C 1
ATOM 742 O O . LYS A 1 101 ? -0.329 -13.047 -11.929 1.00 96.50 101 LYS A O 1
ATOM 747 N N . LEU A 1 102 ? -0.313 -13.258 -9.691 1.00 95.88 102 LEU A N 1
ATOM 748 C CA . LEU A 1 102 ? 1.072 -13.715 -9.581 1.00 95.88 102 LEU A CA 1
ATOM 749 C C . LEU A 1 102 ? 1.273 -15.058 -10.280 1.00 95.88 102 LEU A C 1
ATOM 751 O O . LEU A 1 102 ? 2.216 -15.192 -11.050 1.00 95.88 102 LEU A O 1
ATOM 755 N N . VAL A 1 103 ? 0.376 -16.027 -10.080 1.00 95.31 103 VAL A N 1
ATOM 756 C CA . VAL A 1 103 ? 0.435 -17.317 -10.790 1.00 95.31 103 VAL A CA 1
ATOM 757 C C . VAL A 1 103 ? 0.383 -17.114 -12.308 1.00 95.31 103 VAL A C 1
ATOM 759 O O . VAL A 1 103 ? 1.182 -17.711 -13.023 1.00 95.31 103 VAL A O 1
ATOM 762 N N . ALA A 1 104 ? -0.485 -16.224 -12.800 1.00 94.69 104 ALA A N 1
ATOM 763 C CA . ALA A 1 104 ? -0.620 -15.946 -14.231 1.00 94.69 104 ALA A CA 1
ATOM 764 C C . ALA A 1 104 ? 0.649 -15.356 -14.880 1.00 94.69 104 ALA A C 1
ATOM 766 O O . ALA A 1 104 ? 0.857 -15.545 -16.074 1.00 94.69 104 ALA A O 1
ATOM 767 N N . VAL A 1 105 ? 1.497 -14.665 -14.110 1.00 94.81 105 VAL A N 1
ATOM 768 C CA . VAL A 1 105 ? 2.756 -14.067 -14.599 1.00 94.81 105 VAL A CA 1
ATOM 769 C C . VAL A 1 105 ? 4.006 -14.883 -14.237 1.00 94.81 105 VAL A C 1
ATOM 771 O O . VAL A 1 105 ? 5.121 -14.396 -14.404 1.00 94.81 105 VAL A O 1
ATOM 774 N N . GLY A 1 106 ? 3.848 -16.114 -13.734 1.00 92.94 106 GLY A N 1
ATOM 775 C CA . GLY A 1 106 ? 4.974 -16.990 -13.380 1.00 92.94 106 GLY A CA 1
ATOM 776 C C . GLY A 1 106 ? 5.579 -16.743 -11.991 1.00 92.94 106 GLY A C 1
ATOM 777 O O . GLY A 1 106 ? 6.697 -17.170 -11.716 1.00 92.94 106 GLY A O 1
ATOM 778 N N . GLY A 1 107 ? 4.846 -16.076 -11.099 1.00 92.69 107 GLY A N 1
ATOM 779 C CA . GLY A 1 107 ? 5.228 -15.831 -9.710 1.00 92.69 107 GLY A CA 1
ATOM 780 C C . GLY A 1 107 ? 5.829 -14.447 -9.457 1.00 92.69 107 GLY A C 1
ATOM 781 O O . GLY A 1 107 ? 5.814 -13.553 -10.300 1.00 92.69 107 GLY A O 1
ATOM 782 N N . PHE A 1 108 ? 6.335 -14.251 -8.239 1.00 94.44 108 PHE A N 1
ATOM 783 C CA . PHE A 1 108 ? 6.986 -13.005 -7.839 1.00 94.44 108 PHE A CA 1
ATOM 784 C C . PHE A 1 108 ? 8.438 -12.993 -8.326 1.00 94.44 108 PHE A C 1
ATOM 786 O O . PHE A 1 108 ? 9.242 -13.819 -7.896 1.00 94.44 108 PHE A O 1
ATOM 793 N N . SER A 1 109 ? 8.785 -12.056 -9.207 1.00 93.38 109 SER A N 1
ATOM 794 C CA . SER A 1 109 ? 10.135 -11.940 -9.760 1.00 93.38 109 SER A CA 1
ATOM 795 C C . SER A 1 109 ? 10.495 -10.478 -10.041 1.00 93.38 109 SER A C 1
ATOM 797 O O . SER A 1 109 ? 9.602 -9.670 -10.300 1.00 93.38 109 SER A O 1
ATOM 799 N N . PRO A 1 110 ? 11.789 -10.107 -10.034 1.00 91.00 110 PRO A N 1
ATOM 800 C CA . PRO A 1 110 ? 12.218 -8.734 -10.312 1.00 91.00 110 PRO A CA 1
ATOM 801 C C . PRO A 1 110 ? 11.870 -8.254 -11.730 1.00 91.00 110 PRO A C 1
ATOM 803 O O . PRO A 1 110 ? 11.827 -7.048 -11.952 1.00 91.00 110 PRO A O 1
ATOM 806 N N . ASN A 1 111 ? 11.599 -9.175 -12.661 1.00 90.25 111 ASN A N 1
ATOM 807 C CA . ASN A 1 111 ? 11.278 -8.870 -14.057 1.00 90.25 111 ASN A CA 1
ATOM 808 C C . ASN A 1 111 ? 9.796 -8.520 -14.271 1.00 90.25 111 ASN A C 1
ATOM 810 O O . ASN A 1 111 ? 9.428 -8.031 -15.335 1.00 90.25 111 ASN A O 1
ATOM 814 N N . VAL A 1 112 ? 8.935 -8.774 -13.279 1.00 92.00 112 VAL A N 1
ATOM 815 C CA . VAL A 1 112 ? 7.504 -8.459 -13.348 1.00 92.00 112 VAL A CA 1
ATOM 816 C C . VAL A 1 112 ? 7.266 -6.995 -12.977 1.00 92.00 112 VAL A C 1
ATOM 818 O O . VAL A 1 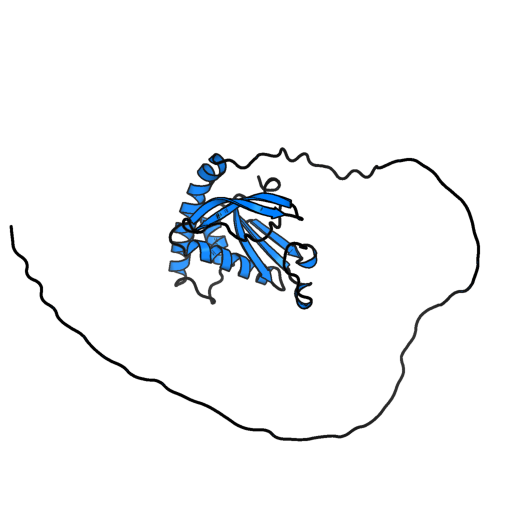112 ? 7.832 -6.475 -12.008 1.00 92.00 112 VAL A O 1
ATOM 821 N N . ASN A 1 113 ? 6.356 -6.332 -13.697 1.00 94.75 113 ASN A N 1
ATOM 822 C CA . ASN A 1 113 ? 5.856 -5.022 -13.294 1.00 94.75 113 ASN A CA 1
ATOM 823 C C . ASN A 1 113 ? 4.904 -5.158 -12.091 1.00 94.75 113 ASN A C 1
ATOM 825 O O . ASN A 1 113 ? 3.692 -5.340 -12.213 1.00 94.75 113 ASN A O 1
ATOM 829 N N . HIS A 1 114 ? 5.485 -5.064 -10.897 1.00 95.88 114 HIS A N 1
ATOM 830 C CA . HIS A 1 114 ? 4.792 -5.142 -9.611 1.00 95.88 114 HIS A CA 1
ATOM 831 C C . HIS A 1 114 ? 3.675 -4.095 -9.463 1.00 95.88 114 HIS A C 1
ATOM 833 O O . HIS A 1 114 ? 2.656 -4.369 -8.830 1.00 95.88 114 HIS A O 1
ATOM 839 N N . GLY A 1 115 ? 3.864 -2.899 -10.030 1.00 95.62 115 GLY A N 1
ATOM 840 C CA . GLY A 1 115 ? 2.888 -1.814 -9.952 1.00 95.62 115 GLY A CA 1
ATOM 841 C C . GLY A 1 115 ? 1.634 -2.110 -10.762 1.00 95.62 115 GLY A C 1
ATOM 842 O O . GLY A 1 115 ? 0.526 -1.990 -10.242 1.00 95.62 115 GLY A O 1
ATOM 843 N N . GLU A 1 116 ? 1.806 -2.556 -12.004 1.00 95.75 116 GLU A N 1
ATOM 844 C CA . GLU A 1 116 ? 0.692 -2.955 -12.870 1.00 95.75 116 GLU A CA 1
ATOM 845 C C . GLU A 1 116 ? -0.054 -4.166 -12.315 1.00 95.75 116 GLU A C 1
ATOM 847 O O . GLU A 1 116 ? -1.282 -4.165 -12.292 1.00 95.75 116 GLU A O 1
ATOM 852 N N . LEU A 1 117 ? 0.666 -5.169 -11.799 1.00 97.38 117 LEU A N 1
ATOM 853 C CA . LEU A 1 117 ? 0.045 -6.351 -11.203 1.00 97.38 117 LEU A CA 1
ATOM 854 C C . LEU A 1 117 ? -0.842 -5.986 -10.009 1.00 97.38 117 LEU A C 1
ATOM 856 O O . LEU A 1 117 ? -1.981 -6.453 -9.917 1.00 97.38 117 LEU A O 1
ATOM 860 N N . LEU A 1 118 ? -0.330 -5.149 -9.101 1.00 97.44 118 LEU A N 1
ATOM 861 C CA . LEU A 1 118 ? -1.082 -4.690 -7.936 1.00 97.44 118 LEU A CA 1
ATOM 862 C C . LEU A 1 118 ? -2.295 -3.853 -8.357 1.00 97.44 118 LEU A C 1
ATOM 864 O O . LEU A 1 118 ? -3.396 -4.084 -7.856 1.00 97.44 118 LEU A O 1
ATOM 868 N N . ASN A 1 119 ? -2.112 -2.926 -9.301 1.00 97.38 119 ASN A N 1
ATOM 869 C CA . ASN A 1 119 ? -3.191 -2.088 -9.816 1.00 97.38 119 ASN A CA 1
ATOM 870 C C . ASN A 1 119 ? -4.296 -2.934 -10.471 1.00 97.38 119 ASN A C 1
ATOM 872 O O . ASN A 1 119 ? -5.459 -2.824 -10.094 1.00 97.38 119 ASN A O 1
ATOM 876 N N . ALA A 1 120 ? -3.929 -3.872 -11.348 1.00 97.38 120 ALA A N 1
ATOM 877 C CA . ALA A 1 120 ? -4.869 -4.769 -12.017 1.00 97.38 120 ALA A CA 1
ATOM 878 C C . ALA A 1 120 ? -5.620 -5.689 -11.037 1.00 97.38 120 ALA A C 1
ATOM 880 O O . ALA A 1 120 ? -6.782 -6.033 -11.265 1.00 97.38 120 ALA A O 1
ATOM 881 N N . ALA A 1 121 ? -4.981 -6.115 -9.940 1.00 97.69 121 ALA A N 1
ATOM 882 C CA . ALA A 1 121 ? -5.644 -6.897 -8.896 1.00 97.69 121 ALA A CA 1
ATOM 883 C C . ALA A 1 121 ? -6.684 -6.067 -8.122 1.00 97.69 121 ALA A C 1
ATOM 885 O O . ALA A 1 121 ? -7.753 -6.578 -7.788 1.00 97.69 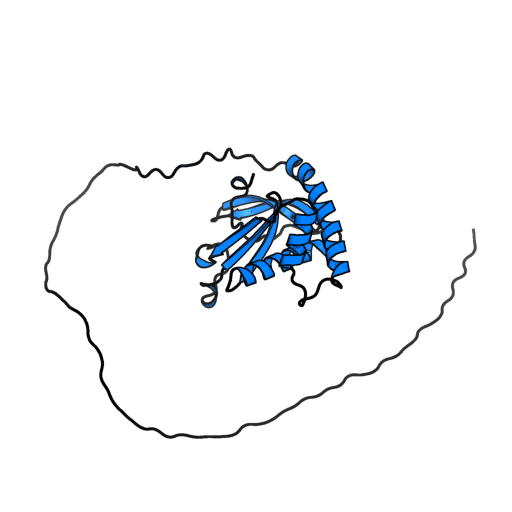121 ALA A O 1
ATOM 886 N N . ILE A 1 122 ? -6.389 -4.794 -7.855 1.00 97.50 122 ILE A N 1
ATOM 887 C CA . ILE A 1 122 ? -7.296 -3.862 -7.172 1.00 97.50 122 ILE A CA 1
ATOM 888 C C . ILE A 1 122 ? -8.478 -3.484 -8.080 1.00 97.50 122 ILE A C 1
ATOM 890 O O . ILE A 1 122 ? -9.632 -3.545 -7.646 1.00 97.50 122 ILE A O 1
ATOM 894 N N . GLU A 1 123 ? -8.215 -3.195 -9.354 1.00 97.50 123 GLU A N 1
ATOM 895 C CA . GLU A 1 123 ? -9.239 -2.883 -10.360 1.00 97.50 123 GLU A CA 1
ATOM 896 C C . GLU A 1 123 ? -10.194 -4.058 -10.603 1.00 97.50 123 GLU A C 1
ATOM 898 O O . GLU A 1 123 ? -11.408 -3.864 -10.689 1.00 97.50 123 GLU A O 1
ATOM 903 N N . ALA A 1 124 ? -9.690 -5.299 -10.604 1.00 97.25 124 ALA A N 1
ATOM 904 C CA . ALA A 1 124 ? -10.525 -6.503 -10.695 1.00 97.25 124 ALA A CA 1
ATOM 905 C C . ALA A 1 124 ? -11.547 -6.619 -9.545 1.00 97.25 124 ALA A C 1
ATOM 907 O O . ALA A 1 124 ? -12.562 -7.310 -9.667 1.00 97.25 124 ALA A O 1
ATOM 908 N N . LEU A 1 125 ? -11.302 -5.928 -8.428 1.00 97.06 125 LEU A N 1
ATOM 909 C CA . LEU A 1 125 ? -12.203 -5.842 -7.280 1.00 97.06 125 LEU A CA 1
ATOM 910 C C . LEU A 1 125 ? -13.019 -4.548 -7.239 1.00 97.06 125 LEU A C 1
ATOM 912 O O . LEU A 1 125 ? -13.645 -4.265 -6.214 1.00 97.06 125 LEU A O 1
ATOM 916 N N . LYS A 1 126 ? -13.051 -3.799 -8.350 1.00 96.62 126 LYS A N 1
ATOM 917 C CA . LYS A 1 126 ? -13.763 -2.521 -8.499 1.00 96.62 126 LYS A CA 1
ATOM 918 C C . LYS A 1 126 ? -13.347 -1.503 -7.435 1.00 96.62 126 LYS A C 1
ATOM 920 O O . LYS A 1 126 ? -14.185 -0.821 -6.849 1.00 96.62 126 LYS A O 1
ATOM 925 N N . ALA A 1 127 ? -12.055 -1.461 -7.137 1.00 96.31 127 ALA A N 1
ATOM 926 C CA . ALA A 1 127 ? -11.456 -0.494 -6.232 1.00 96.31 127 ALA A CA 1
ATOM 927 C C . ALA A 1 127 ? -10.354 0.286 -6.954 1.00 96.31 127 ALA A C 1
ATOM 929 O O . ALA A 1 127 ? -9.946 -0.079 -8.056 1.00 96.31 127 ALA A O 1
ATOM 930 N N . THR A 1 128 ? -9.880 1.353 -6.319 1.00 95.62 128 THR A N 1
ATOM 931 C CA . THR A 1 128 ? -8.799 2.206 -6.814 1.00 95.62 128 THR A CA 1
ATOM 932 C C . THR A 1 128 ? -7.574 2.084 -5.915 1.00 95.62 128 THR A C 1
ATOM 934 O O . THR A 1 128 ? -7.685 1.841 -4.707 1.00 95.62 128 THR A O 1
ATOM 937 N N . LEU A 1 129 ? -6.396 2.210 -6.525 1.00 96.19 129 LEU A N 1
ATOM 938 C CA . LEU A 1 129 ? -5.133 2.354 -5.816 1.00 96.19 129 LEU A CA 1
ATOM 939 C C . LEU A 1 129 ? -4.843 3.848 -5.659 1.00 96.19 129 LEU A C 1
ATOM 941 O O . LEU A 1 129 ? -4.621 4.550 -6.644 1.00 96.19 129 LEU A O 1
ATOM 945 N N . ASP A 1 130 ? -4.818 4.319 -4.421 1.00 95.12 130 ASP A N 1
ATOM 946 C CA . ASP A 1 130 ? -4.496 5.701 -4.097 1.00 95.12 130 ASP A CA 1
ATOM 947 C C . ASP A 1 130 ? -2.974 5.833 -3.962 1.00 95.12 130 ASP A C 1
ATOM 949 O O . ASP A 1 130 ? -2.327 5.076 -3.228 1.00 95.12 130 ASP A O 1
ATOM 953 N N . VAL A 1 131 ? -2.390 6.785 -4.691 1.00 95.56 131 VAL A N 1
ATOM 954 C CA . VAL A 1 131 ? -0.937 6.969 -4.782 1.00 95.56 131 VAL A CA 1
ATOM 955 C C . VAL A 1 131 ? -0.575 8.382 -4.344 1.00 95.56 131 VAL A C 1
ATOM 957 O O . VAL A 1 131 ? -0.971 9.357 -4.982 1.00 95.56 131 VAL A O 1
ATOM 960 N N . PHE A 1 132 ? 0.216 8.496 -3.279 1.00 94.38 132 PHE A N 1
ATOM 961 C CA . PHE A 1 132 ? 0.641 9.778 -2.720 1.00 94.38 132 PHE A CA 1
ATOM 962 C C . PHE A 1 132 ? 2.138 9.966 -2.901 1.00 94.38 132 PHE A C 1
ATOM 964 O O . PHE A 1 132 ? 2.921 9.118 -2.479 1.00 94.38 132 PHE A O 1
ATOM 971 N N . PHE A 1 133 ? 2.535 11.093 -3.488 1.00 92.94 133 PHE A N 1
ATOM 972 C CA . PHE A 1 133 ? 3.936 11.448 -3.688 1.00 92.94 133 PHE A CA 1
ATOM 973 C C . PHE A 1 133 ? 4.307 12.637 -2.814 1.00 92.94 133 PHE A C 1
ATOM 975 O O . PHE A 1 133 ? 3.640 13.668 -2.872 1.00 92.94 133 PHE A O 1
ATOM 982 N N . VAL A 1 134 ? 5.395 12.507 -2.059 1.00 89.94 134 VAL A N 1
ATOM 983 C CA . VAL A 1 134 ? 5.954 13.588 -1.244 1.00 89.94 134 VAL A CA 1
ATOM 984 C C . VAL A 1 134 ? 7.468 13.649 -1.467 1.00 89.94 134 VAL A C 1
ATOM 986 O O . VAL A 1 134 ? 8.136 12.612 -1.383 1.00 89.94 134 VAL A O 1
ATOM 989 N N . PRO A 1 135 ? 8.043 14.822 -1.779 1.00 88.88 135 PRO A N 1
ATOM 990 C CA . PRO A 1 135 ? 9.490 14.998 -1.835 1.00 88.88 135 PRO A CA 1
ATOM 991 C C . PRO A 1 135 ? 10.142 14.665 -0.490 1.00 88.88 135 PRO A C 1
ATOM 993 O O . PRO A 1 135 ? 9.696 15.138 0.552 1.00 88.88 135 PRO A O 1
ATOM 996 N N . LEU A 1 136 ? 11.235 13.897 -0.488 1.00 83.00 136 LEU A N 1
ATOM 997 C CA . LEU A 1 136 ? 11.885 13.474 0.758 1.00 83.00 136 LEU A CA 1
ATOM 998 C C . LEU A 1 136 ? 12.342 14.668 1.608 1.00 83.00 136 LEU A C 1
ATOM 1000 O O . LEU A 1 136 ? 12.286 14.596 2.830 1.00 83.00 136 LEU A O 1
ATOM 1004 N N . LYS A 1 137 ? 12.728 15.783 0.973 1.00 81.06 137 LYS A N 1
ATOM 1005 C CA . LYS A 1 137 ? 13.100 17.034 1.654 1.00 81.06 137 LYS A CA 1
ATOM 1006 C C . LYS A 1 137 ? 12.005 17.585 2.582 1.00 81.06 137 LYS A C 1
ATOM 1008 O O . LYS A 1 137 ? 12.327 18.259 3.552 1.00 81.06 137 LYS A O 1
ATOM 1013 N N . GLU A 1 138 ? 10.734 17.292 2.301 1.00 78.38 138 GLU A N 1
ATOM 1014 C CA . GLU A 1 138 ? 9.578 17.729 3.101 1.00 78.38 138 GLU A CA 1
ATOM 1015 C C . GLU A 1 138 ? 9.290 16.782 4.275 1.00 78.38 138 GLU A C 1
ATOM 1017 O O . GLU A 1 138 ? 8.496 17.097 5.160 1.00 78.38 138 GLU A O 1
ATOM 1022 N N . LEU A 1 139 ? 9.953 15.624 4.304 1.00 75.19 139 LEU A N 1
ATOM 1023 C CA . LEU A 1 139 ? 9.802 14.609 5.334 1.00 75.19 139 LEU A CA 1
ATOM 1024 C C . LEU A 1 139 ? 11.028 14.635 6.246 1.00 75.19 139 LEU A C 1
ATOM 1026 O O . LEU A 1 139 ? 12.043 13.993 5.976 1.00 75.19 139 LEU A O 1
ATOM 1030 N N . ALA A 1 140 ? 10.916 15.369 7.351 1.00 69.62 140 ALA A N 1
ATOM 1031 C CA . ALA A 1 140 ? 11.922 15.372 8.416 1.00 69.62 140 ALA A CA 1
ATOM 1032 C C . ALA A 1 140 ? 11.958 14.044 9.203 1.00 69.62 140 ALA A C 1
ATOM 1034 O O . ALA A 1 140 ? 12.938 13.743 9.876 1.00 69.62 140 ALA A O 1
ATOM 1035 N N . ASP A 1 141 ? 10.894 13.243 9.096 1.00 68.00 141 ASP A N 1
ATOM 1036 C CA . ASP A 1 141 ? 10.710 11.997 9.847 1.00 68.00 141 ASP A CA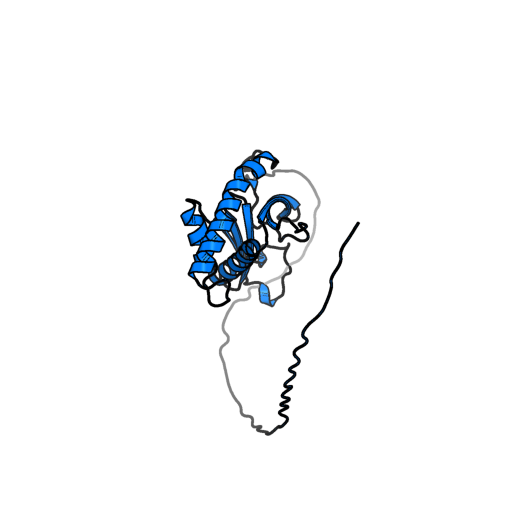 1
ATOM 1037 C C . ASP A 1 141 ? 11.408 10.776 9.204 1.00 68.00 141 ASP A C 1
ATOM 1039 O O . ASP A 1 141 ? 11.398 9.689 9.786 1.00 68.00 141 ASP A O 1
ATOM 1043 N N . LEU A 1 142 ? 12.004 10.923 8.011 1.00 66.06 142 LEU A N 1
ATOM 1044 C CA . LEU A 1 142 ? 12.783 9.871 7.346 1.00 66.06 142 LEU A CA 1
ATOM 1045 C C . LEU A 1 142 ? 14.286 10.190 7.348 1.00 66.06 142 LEU A C 1
ATOM 1047 O O . LEU A 1 142 ? 14.670 11.356 7.279 1.00 66.06 142 LEU A O 1
ATOM 1051 N N . PRO A 1 143 ? 15.159 9.165 7.350 1.00 64.94 143 PRO A N 1
ATOM 1052 C CA . PRO A 1 143 ? 16.599 9.374 7.246 1.00 64.94 143 PRO A CA 1
ATOM 1053 C C . PRO A 1 143 ? 16.966 10.047 5.912 1.00 64.94 143 PRO A C 1
ATOM 1055 O O . PRO A 1 143 ? 16.856 9.445 4.842 1.00 64.94 143 PRO A O 1
ATOM 1058 N N . GLN A 1 144 ? 17.423 11.300 5.982 1.00 63.84 144 GLN A N 1
ATOM 1059 C CA . GLN A 1 144 ? 17.904 12.071 4.837 1.00 63.84 144 GLN A CA 1
ATOM 1060 C C . GLN A 1 144 ? 19.427 11.929 4.710 1.00 63.84 144 GLN A C 1
ATOM 1062 O O . GLN A 1 144 ? 20.184 12.432 5.538 1.00 63.84 144 GLN A O 1
ATOM 1067 N N . ASN A 1 145 ? 19.901 11.261 3.657 1.00 58.81 145 ASN A N 1
ATOM 1068 C CA . ASN A 1 145 ? 21.301 11.368 3.239 1.00 58.81 145 ASN A CA 1
ATOM 1069 C C . ASN A 1 145 ? 21.449 12.572 2.285 1.00 58.81 145 ASN A C 1
ATOM 1071 O O . ASN A 1 145 ? 20.508 12.919 1.572 1.00 58.81 145 ASN A O 1
ATOM 1075 N N . LYS A 1 146 ? 22.630 13.198 2.224 1.00 56.78 146 LYS A N 1
ATOM 1076 C CA . LYS A 1 146 ? 22.933 14.344 1.345 1.00 56.78 146 LYS A CA 1
ATOM 1077 C C . LYS A 1 146 ? 22.649 14.046 -0.139 1.00 56.78 146 LYS A C 1
ATOM 1079 O O . LYS A 1 146 ? 22.203 14.926 -0.857 1.00 56.78 146 LYS A O 1
ATOM 1084 N N . SER A 1 147 ? 22.810 12.793 -0.580 1.00 57.41 147 SER A N 1
ATOM 1085 C CA . SER A 1 147 ? 22.457 12.337 -1.942 1.00 57.41 147 SER A CA 1
ATOM 1086 C C . SER A 1 147 ? 20.949 12.103 -2.166 1.00 57.41 147 SER A C 1
ATOM 1088 O O . SER A 1 147 ? 20.537 11.811 -3.289 1.00 57.41 147 SER A O 1
ATOM 1090 N N . SER A 1 148 ? 20.122 12.173 -1.123 1.00 62.69 148 SER A N 1
ATOM 1091 C CA . SER A 1 148 ? 18.696 11.821 -1.157 1.00 62.69 148 SER A CA 1
ATOM 1092 C C . SER A 1 148 ? 17.767 13.037 -1.231 1.00 62.69 148 SER A C 1
ATOM 1094 O O . SER A 1 148 ? 16.551 12.853 -1.279 1.00 62.69 148 SER A O 1
ATOM 1096 N N . GLN A 1 149 ? 18.301 14.264 -1.270 1.00 62.28 149 GLN A N 1
ATOM 1097 C CA . GLN A 1 149 ? 17.502 15.500 -1.257 1.00 62.28 149 GLN A CA 1
ATOM 1098 C C . GLN A 1 149 ? 16.534 15.631 -2.448 1.00 62.28 149 GLN A C 1
ATOM 1100 O O . GLN A 1 149 ? 15.486 16.258 -2.310 1.00 62.28 149 GLN A O 1
ATOM 1105 N N . GLU A 1 150 ? 16.833 14.988 -3.579 1.00 72.81 150 GLU A N 1
ATOM 1106 C CA . GLU A 1 150 ? 15.969 14.964 -4.772 1.00 72.81 150 GLU A CA 1
ATOM 1107 C C . GLU A 1 150 ? 15.041 13.740 -4.844 1.00 72.81 150 GLU A C 1
ATOM 1109 O O . GLU A 1 150 ? 14.284 13.579 -5.800 1.00 72.81 150 GLU A O 1
ATOM 1114 N N . SER A 1 151 ? 15.095 12.839 -3.861 1.00 84.56 151 SER A N 1
ATOM 1115 C CA . SER A 1 151 ? 14.270 11.632 -3.904 1.00 84.56 151 SER A CA 1
ATOM 1116 C C . SER A 1 151 ? 12.805 11.922 -3.572 1.00 84.56 151 SER A C 1
ATOM 1118 O O . SER A 1 151 ? 12.469 12.810 -2.788 1.00 84.56 151 SER A O 1
ATOM 1120 N N . ILE A 1 152 ? 11.922 11.147 -4.188 1.00 90.94 152 ILE A N 1
ATOM 1121 C CA . ILE A 1 152 ? 10.478 11.175 -4.001 1.00 90.94 152 ILE A CA 1
ATOM 1122 C C . ILE A 1 152 ? 10.098 9.938 -3.195 1.00 90.94 152 ILE A C 1
ATOM 1124 O O . ILE A 1 152 ? 10.544 8.825 -3.492 1.00 90.94 152 ILE A O 1
ATOM 1128 N N . VAL A 1 153 ? 9.256 10.132 -2.187 1.00 92.69 153 VAL A N 1
ATOM 1129 C CA . VAL A 1 153 ? 8.627 9.056 -1.426 1.00 92.69 153 VAL A CA 1
ATOM 1130 C C . VAL A 1 153 ? 7.210 8.860 -1.951 1.00 92.69 153 VAL A C 1
ATOM 1132 O O . VAL A 1 153 ? 6.480 9.821 -2.184 1.00 92.69 153 VAL A O 1
ATOM 1135 N N . CYS A 1 154 ? 6.839 7.606 -2.164 1.00 94.81 154 CYS A N 1
ATOM 1136 C CA . CYS A 1 154 ? 5.528 7.176 -2.609 1.00 94.81 154 CYS A CA 1
ATOM 1137 C C . CYS A 1 154 ? 4.873 6.346 -1.506 1.00 94.81 154 CYS A C 1
ATOM 1139 O O . CYS A 1 154 ? 5.470 5.379 -1.036 1.00 94.81 154 CYS A O 1
ATOM 1141 N N . GLU A 1 155 ? 3.645 6.683 -1.130 1.00 95.56 155 GLU A N 1
ATOM 1142 C CA . GLU A 1 155 ? 2.780 5.866 -0.278 1.00 95.56 155 GLU A CA 1
ATOM 1143 C C . GLU A 1 155 ? 1.625 5.319 -1.116 1.00 95.56 155 GLU A C 1
ATOM 1145 O O . GLU A 1 155 ? 1.004 6.051 -1.887 1.00 95.56 155 GLU A O 1
ATOM 1150 N N . LEU A 1 156 ? 1.360 4.023 -0.963 1.00 97.00 156 LEU A N 1
ATOM 1151 C CA . LEU A 1 156 ? 0.250 3.327 -1.597 1.00 97.00 156 LEU A CA 1
ATOM 1152 C C . LEU A 1 156 ? -0.833 3.033 -0.570 1.00 97.00 156 LEU A C 1
ATOM 1154 O O . LEU A 1 156 ? -0.560 2.449 0.487 1.00 97.00 156 LEU A O 1
ATOM 1158 N N . ARG A 1 157 ? -2.070 3.383 -0.914 1.00 96.31 157 ARG A N 1
ATOM 1159 C CA . ARG A 1 157 ? -3.259 3.034 -0.141 1.00 96.31 157 ARG A CA 1
ATOM 1160 C C . ARG A 1 157 ? -4.334 2.430 -1.026 1.00 96.31 157 ARG A C 1
ATOM 1162 O O . AR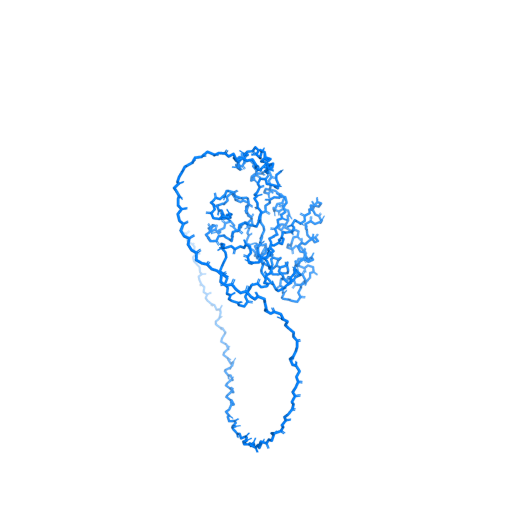G A 1 157 ? -4.364 2.631 -2.232 1.00 96.31 157 ARG A O 1
ATOM 1169 N N . CYS A 1 158 ? -5.232 1.681 -0.409 1.00 95.88 158 CYS A N 1
ATOM 1170 C CA . CYS A 1 158 ? -6.465 1.248 -1.049 1.00 95.88 158 CYS A CA 1
ATOM 1171 C C . CYS A 1 158 ? -7.577 1.252 -0.007 1.00 95.88 158 CYS A C 1
ATOM 1173 O O . CYS A 1 158 ? -7.398 0.717 1.090 1.00 95.88 158 CYS A O 1
ATOM 1175 N N . LYS A 1 159 ? -8.722 1.870 -0.322 1.00 93.81 159 LYS A N 1
ATOM 1176 C CA . LYS A 1 159 ? -9.839 2.033 0.627 1.00 93.81 159 LYS A CA 1
ATOM 1177 C C . LYS A 1 159 ? -9.371 2.600 1.974 1.00 93.81 159 LYS A C 1
ATOM 1179 O O . LYS A 1 159 ? -9.710 2.052 3.027 1.00 93.81 159 LYS A O 1
ATOM 1184 N N . SER A 1 160 ? -8.548 3.647 1.934 1.00 92.75 160 SER A N 1
ATOM 1185 C CA . SER A 1 160 ? -7.954 4.309 3.110 1.00 92.75 160 SER A CA 1
ATOM 1186 C C . SER A 1 160 ? -6.972 3.454 3.934 1.00 92.75 160 SER A C 1
ATOM 1188 O O . SER A 1 160 ? -6.436 3.954 4.917 1.00 92.75 160 SER A O 1
ATOM 1190 N N . VAL A 1 161 ? -6.688 2.202 3.549 1.00 95.56 161 VAL A N 1
ATOM 1191 C CA . VAL A 1 161 ? -5.719 1.327 4.236 1.00 95.56 161 VAL A CA 1
ATOM 1192 C C . VAL A 1 161 ? -4.348 1.454 3.589 1.00 95.56 161 VAL A C 1
ATOM 1194 O O . VAL A 1 161 ? -4.217 1.338 2.371 1.00 95.56 161 VAL A O 1
ATOM 1197 N N . TYR A 1 162 ? -3.326 1.656 4.411 1.00 96.19 162 TYR A N 1
ATOM 1198 C CA . TYR A 1 162 ? -1.927 1.666 4.010 1.00 96.19 162 TYR A CA 1
ATOM 1199 C C . TYR A 1 162 ? -1.442 0.287 3.548 1.00 96.19 162 TYR A C 1
ATOM 1201 O O . TYR A 1 162 ? -1.629 -0.708 4.251 1.00 96.19 162 TYR A O 1
ATOM 1209 N N . LEU A 1 163 ? -0.782 0.250 2.384 1.00 96.06 163 LEU A N 1
ATOM 1210 C CA . LEU A 1 163 ? -0.237 -0.973 1.781 1.00 96.06 163 LEU A CA 1
ATOM 1211 C C . LEU A 1 163 ? 1.291 -1.005 1.753 1.00 96.06 163 LEU A C 1
ATOM 1213 O O . LEU A 1 163 ? 1.881 -2.070 1.904 1.00 96.06 163 LEU A O 1
ATOM 1217 N N . GLY A 1 164 ? 1.939 0.133 1.516 1.00 94.62 164 GLY A N 1
ATOM 1218 C CA . GLY A 1 164 ? 3.390 0.174 1.376 1.00 94.62 164 GLY A CA 1
ATOM 1219 C C . GLY A 1 164 ? 3.929 1.563 1.069 1.00 94.62 164 GLY A C 1
ATOM 1220 O O . GLY A 1 164 ? 3.212 2.442 0.584 1.00 94.62 164 GLY A O 1
ATOM 1221 N N . THR A 1 165 ? 5.219 1.744 1.340 1.00 94.62 165 THR A N 1
ATOM 1222 C CA . THR A 1 165 ? 5.974 2.965 1.048 1.00 94.62 165 THR A CA 1
ATOM 1223 C C . THR A 1 165 ? 7.211 2.600 0.244 1.00 94.62 165 THR A C 1
ATOM 1225 O O . THR A 1 165 ? 7.850 1.584 0.505 1.00 94.62 165 THR A O 1
ATOM 1228 N N . GLY A 1 166 ? 7.575 3.442 -0.716 1.00 94.00 166 GLY A N 1
ATOM 1229 C CA . GLY A 1 166 ? 8.797 3.299 -1.496 1.00 94.00 166 GLY A CA 1
ATOM 1230 C C . GLY A 1 166 ? 9.449 4.643 -1.761 1.00 94.00 166 GLY A C 1
ATOM 1231 O O . GLY A 1 166 ? 8.774 5.664 -1.816 1.00 94.00 166 GLY A O 1
ATOM 1232 N N . CYS A 1 167 ? 10.767 4.650 -1.923 1.00 92.12 167 CYS A N 1
ATOM 1233 C CA . CYS A 1 167 ? 11.533 5.841 -2.273 1.00 92.12 167 CYS A CA 1
ATOM 1234 C C . CYS A 1 167 ? 12.254 5.645 -3.612 1.00 92.12 167 CYS A C 1
ATOM 1236 O O . CYS A 1 167 ? 12.646 4.535 -3.977 1.00 92.12 167 CYS A O 1
ATOM 1238 N N . GLY A 1 168 ? 12.417 6.724 -4.373 1.00 91.81 168 GLY A N 1
ATOM 1239 C CA . GLY A 1 168 ? 13.071 6.682 -5.676 1.00 91.81 168 GLY A CA 1
ATOM 1240 C C . GLY A 1 168 ? 13.459 8.061 -6.192 1.00 91.81 168 GLY A C 1
ATOM 1241 O O . GLY A 1 168 ? 13.007 9.071 -5.672 1.00 91.81 168 GLY A O 1
ATOM 1242 N N . LYS A 1 169 ? 14.291 8.114 -7.236 1.00 91.19 169 LYS A N 1
ATOM 1243 C CA . LYS A 1 169 ? 14.672 9.379 -7.898 1.00 91.19 169 LYS A CA 1
ATOM 1244 C C . LYS A 1 169 ? 13.569 9.948 -8.803 1.00 91.19 169 LYS A C 1
ATOM 1246 O O . LYS A 1 169 ? 13.642 11.089 -9.230 1.00 91.19 169 LYS A O 1
ATOM 1251 N N . SER A 1 170 ? 12.551 9.148 -9.108 1.00 92.69 170 SER A N 1
ATOM 1252 C CA . SER A 1 170 ? 11.393 9.526 -9.916 1.00 92.69 170 SER A CA 1
ATOM 1253 C C . SER A 1 170 ? 10.114 8.967 -9.295 1.00 92.69 170 SER A C 1
ATOM 1255 O O . SER A 1 170 ? 10.167 8.019 -8.504 1.00 92.69 170 SER A O 1
ATOM 1257 N N . LYS A 1 171 ? 8.959 9.531 -9.675 1.00 94.25 171 LYS A N 1
ATOM 1258 C CA . LYS A 1 171 ? 7.640 9.038 -9.242 1.00 94.25 171 LYS A CA 1
ATOM 1259 C C . LYS A 1 171 ? 7.446 7.569 -9.616 1.00 94.25 171 LYS A C 1
ATOM 1261 O O . LYS A 1 171 ? 7.027 6.780 -8.776 1.00 94.25 171 LYS A O 1
ATOM 1266 N N . GLU A 1 172 ? 7.830 7.202 -10.836 1.00 94.69 172 GLU A N 1
ATOM 1267 C CA . GLU A 1 172 ? 7.711 5.832 -11.341 1.00 94.69 172 GLU A CA 1
ATOM 1268 C C . GLU A 1 172 ? 8.540 4.850 -10.508 1.00 94.69 172 GLU A C 1
ATOM 1270 O O . GLU A 1 172 ? 8.023 3.847 -10.022 1.00 94.69 172 GLU A O 1
ATOM 1275 N N . ASN A 1 173 ? 9.807 5.181 -10.234 1.00 94.06 173 ASN A N 1
ATOM 1276 C CA . ASN A 1 173 ? 10.662 4.313 -9.429 1.00 94.06 173 ASN A CA 1
ATOM 1277 C C . ASN A 1 173 ? 10.171 4.213 -7.978 1.00 94.06 173 ASN A C 1
ATOM 1279 O O . ASN A 1 173 ? 10.151 3.125 -7.408 1.00 94.06 173 ASN A O 1
ATOM 1283 N N . ALA A 1 174 ? 9.743 5.328 -7.377 1.00 94.88 174 ALA A N 1
ATOM 1284 C CA . ALA A 1 174 ? 9.187 5.325 -6.026 1.00 94.88 174 ALA A CA 1
ATOM 1285 C C . ALA A 1 174 ? 7.921 4.452 -5.941 1.00 94.88 174 ALA A C 1
ATOM 1287 O O . ALA A 1 174 ? 7.789 3.649 -5.015 1.00 94.88 174 ALA A O 1
ATOM 1288 N N . LYS A 1 175 ? 7.033 4.546 -6.941 1.00 96.75 175 LYS A N 1
ATOM 1289 C CA . LYS A 1 175 ? 5.828 3.715 -7.061 1.00 96.75 175 LYS A CA 1
ATOM 1290 C C . LYS A 1 175 ? 6.170 2.241 -7.264 1.00 96.75 175 LYS A C 1
ATOM 1292 O O . LYS A 1 175 ? 5.565 1.394 -6.608 1.00 96.75 175 LYS A O 1
ATOM 1297 N N . ALA A 1 176 ? 7.145 1.916 -8.112 1.00 95.56 176 ALA A N 1
ATOM 1298 C CA . ALA A 1 176 ? 7.588 0.541 -8.339 1.00 95.56 176 ALA A CA 1
ATOM 1299 C C . ALA A 1 176 ? 8.145 -0.096 -7.055 1.00 95.56 176 ALA A C 1
ATOM 1301 O O . ALA A 1 176 ? 7.779 -1.221 -6.708 1.00 95.56 176 ALA A O 1
ATOM 1302 N N . VAL A 1 177 ? 8.969 0.644 -6.301 1.00 95.75 177 VAL A N 1
ATOM 1303 C CA . VAL A 1 177 ? 9.474 0.212 -4.988 1.00 95.75 177 VAL A CA 1
ATOM 1304 C C . VAL A 1 177 ? 8.318 0.010 -4.008 1.00 95.75 177 VAL A C 1
ATOM 1306 O O . VAL A 1 177 ? 8.232 -1.053 -3.400 1.00 95.75 177 VAL A O 1
ATOM 1309 N N . ALA A 1 178 ? 7.397 0.972 -3.899 1.00 96.69 178 ALA A N 1
ATOM 1310 C CA . ALA A 1 178 ? 6.252 0.876 -2.994 1.00 96.69 178 ALA A CA 1
ATOM 1311 C C . ALA A 1 178 ? 5.345 -0.319 -3.334 1.00 96.69 178 ALA A C 1
ATOM 1313 O O . ALA A 1 178 ? 4.901 -1.040 -2.443 1.00 96.69 178 ALA A O 1
ATOM 1314 N N . SER A 1 179 ? 5.118 -0.565 -4.627 1.00 97.56 179 SER A N 1
ATOM 1315 C CA . SER A 1 179 ? 4.288 -1.672 -5.120 1.00 97.56 179 SER A CA 1
ATOM 1316 C C . SER A 1 179 ? 4.932 -3.020 -4.828 1.00 97.56 179 SER A C 1
ATOM 1318 O O . SER A 1 179 ? 4.252 -3.964 -4.433 1.00 97.56 179 SER A O 1
ATOM 1320 N N . ARG A 1 180 ? 6.258 -3.110 -4.967 1.00 96.56 180 ARG A N 1
ATOM 1321 C CA . ARG A 1 180 ? 7.017 -4.303 -4.596 1.00 96.56 180 ARG A CA 1
ATOM 1322 C C . ARG A 1 180 ? 6.927 -4.578 -3.096 1.00 96.56 180 ARG A C 1
ATOM 1324 O O . ARG A 1 180 ? 6.685 -5.721 -2.723 1.00 96.56 180 ARG A O 1
ATOM 1331 N N . GLU A 1 181 ? 7.095 -3.563 -2.246 1.00 95.06 181 GLU A N 1
ATOM 1332 C CA . GLU A 1 181 ? 6.940 -3.729 -0.792 1.00 95.06 181 GLU A CA 1
ATOM 1333 C C . GLU A 1 181 ? 5.513 -4.154 -0.416 1.00 95.06 181 GLU A C 1
ATOM 1335 O O . GLU A 1 181 ? 5.345 -5.083 0.372 1.00 95.06 181 GLU A O 1
ATOM 1340 N N . ALA A 1 182 ? 4.493 -3.565 -1.045 1.00 96.25 182 ALA A N 1
ATOM 1341 C CA . ALA A 1 182 ? 3.104 -3.973 -0.849 1.00 96.25 182 ALA A CA 1
ATOM 1342 C C . ALA A 1 182 ? 2.863 -5.431 -1.284 1.00 96.25 182 ALA A C 1
ATOM 1344 O O . ALA A 1 182 ? 2.249 -6.203 -0.550 1.00 96.25 182 ALA A O 1
ATOM 1345 N N . LEU A 1 183 ? 3.382 -5.851 -2.446 1.00 96.06 183 LEU A N 1
ATOM 1346 C CA . LEU A 1 183 ? 3.225 -7.225 -2.935 1.00 96.06 183 LEU A CA 1
ATOM 1347 C C . LEU A 1 183 ? 3.889 -8.267 -2.034 1.00 96.06 183 LEU A C 1
ATOM 1349 O O . LEU A 1 183 ? 3.329 -9.349 -1.871 1.00 96.06 183 LEU A O 1
ATOM 1353 N N . LYS A 1 184 ? 5.012 -7.943 -1.379 1.00 93.81 184 LYS A N 1
ATOM 1354 C CA . LYS A 1 184 ? 5.645 -8.847 -0.401 1.00 93.81 184 LYS A CA 1
ATOM 1355 C C . LYS A 1 184 ? 4.710 -9.227 0.749 1.00 93.81 184 LYS A C 1
ATOM 1357 O O . LYS A 1 184 ? 4.820 -10.345 1.248 1.00 93.81 184 LYS A O 1
ATOM 1362 N N . LEU A 1 185 ? 3.791 -8.346 1.159 1.00 93.44 185 LEU A N 1
ATOM 1363 C CA . LEU A 1 185 ? 2.790 -8.666 2.186 1.00 93.44 185 LEU A CA 1
ATOM 1364 C C . LEU A 1 185 ? 1.830 -9.759 1.708 1.00 93.44 185 LEU A C 1
ATOM 1366 O O . LEU A 1 185 ? 1.492 -10.660 2.469 1.00 93.44 185 LEU A O 1
ATOM 1370 N N . PHE A 1 186 ? 1.442 -9.732 0.434 1.00 94.12 186 PHE A N 1
ATOM 1371 C CA . PHE A 1 186 ? 0.554 -10.737 -0.154 1.00 94.12 186 PHE A CA 1
ATOM 1372 C C . PHE A 1 186 ? 1.238 -12.088 -0.416 1.00 94.12 186 PHE A C 1
ATOM 1374 O O . PHE A 1 186 ? 0.548 -13.069 -0.668 1.00 94.12 186 PHE A O 1
ATOM 1381 N N . LEU A 1 187 ? 2.570 -12.168 -0.313 1.00 92.19 187 LEU A N 1
ATOM 1382 C CA . LEU A 1 187 ? 3.310 -13.438 -0.326 1.00 92.19 187 LEU A CA 1
ATOM 1383 C C . LEU A 1 187 ? 3.323 -14.134 1.042 1.00 92.19 187 LEU A C 1
ATOM 1385 O O . LEU A 1 187 ? 3.768 -15.276 1.150 1.00 92.19 187 LEU A O 1
ATOM 1389 N N . LYS A 1 188 ? 2.891 -13.445 2.104 1.00 91.56 188 LYS A N 1
ATOM 1390 C CA . LYS A 1 188 ? 2.801 -14.020 3.447 1.00 91.56 188 LYS A CA 1
ATOM 1391 C C . LYS A 1 188 ? 1.610 -14.964 3.556 1.00 91.56 188 LYS A C 1
ATOM 1393 O O . LYS A 1 188 ? 0.730 -14.994 2.697 1.00 91.56 188 LYS A O 1
ATOM 1398 N N . LYS A 1 189 ? 1.580 -15.743 4.637 1.00 87.31 189 LYS A N 1
ATOM 1399 C CA . LYS A 1 189 ? 0.543 -16.753 4.872 1.00 87.31 189 LYS A CA 1
ATOM 1400 C C . LYS A 1 189 ? -0.857 -16.138 4.931 1.00 87.31 189 LYS A C 1
ATOM 1402 O O . LYS A 1 189 ? -1.801 -16.732 4.417 1.00 87.31 189 LYS A O 1
ATOM 1407 N N . LYS A 1 190 ? -0.997 -14.957 5.544 1.00 91.62 190 LYS A N 1
ATOM 1408 C CA . LYS A 1 190 ? -2.274 -14.246 5.656 1.00 91.62 190 LYS A CA 1
ATOM 1409 C C . LYS A 1 190 ? -2.056 -12.753 5.865 1.00 91.62 190 LYS A C 1
ATOM 1411 O O . LYS A 1 190 ? -1.156 -12.357 6.595 1.00 91.62 190 LYS A O 1
ATOM 1416 N N . VAL A 1 191 ? -2.931 -11.934 5.286 1.00 95.06 191 VAL A N 1
ATOM 1417 C CA . VAL A 1 191 ? -2.948 -10.483 5.508 1.00 95.06 191 VAL A CA 1
ATOM 1418 C C . VAL A 1 191 ? -4.127 -10.058 6.381 1.00 95.06 191 VAL A C 1
ATOM 1420 O O . VAL A 1 191 ? -5.243 -10.563 6.244 1.00 95.06 191 VAL A O 1
ATOM 1423 N N . VAL A 1 192 ? -3.890 -9.107 7.277 1.00 95.75 192 VAL A N 1
ATOM 1424 C CA . VAL A 1 192 ? -4.868 -8.556 8.218 1.00 95.75 192 VAL A CA 1
ATOM 1425 C C . VAL A 1 192 ? -4.778 -7.036 8.255 1.00 95.75 192 VAL A C 1
ATOM 1427 O O . VAL A 1 192 ? -3.693 -6.464 8.190 1.00 95.75 192 VAL A O 1
ATOM 1430 N N . VAL A 1 193 ? -5.926 -6.377 8.361 1.00 95.81 193 VAL A N 1
ATOM 1431 C CA . VAL A 1 193 ? -6.020 -4.939 8.603 1.00 95.81 193 VAL A CA 1
ATOM 1432 C C . VAL A 1 193 ? -5.939 -4.720 10.109 1.00 95.81 193 VAL A C 1
ATOM 1434 O O . VAL A 1 193 ? -6.688 -5.326 10.874 1.00 95.81 193 VAL A O 1
ATOM 1437 N N . LYS A 1 194 ? -5.025 -3.860 10.550 1.00 94.56 194 LYS A N 1
ATOM 1438 C CA . LYS A 1 194 ? -4.864 -3.487 11.960 1.00 94.56 194 LYS A CA 1
AT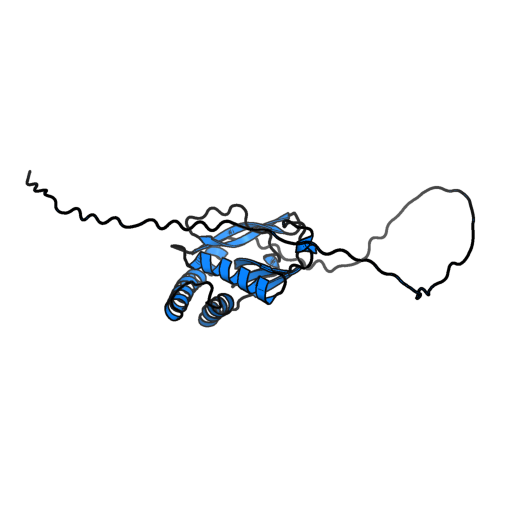OM 1439 C C . LYS A 1 194 ? -4.819 -1.969 12.082 1.00 94.56 194 LYS A C 1
ATOM 1441 O O . LYS A 1 194 ? -4.289 -1.291 11.203 1.00 94.56 194 LYS A O 1
ATOM 1446 N N . ILE A 1 195 ? -5.338 -1.447 13.190 1.00 93.19 195 ILE A N 1
ATOM 1447 C CA . ILE A 1 195 ? -5.066 -0.065 13.590 1.00 93.19 195 ILE A CA 1
ATOM 1448 C C . ILE A 1 195 ? -3.662 -0.048 14.185 1.00 93.19 195 ILE A C 1
ATOM 1450 O O . ILE A 1 195 ? -3.384 -0.763 15.149 1.00 93.19 195 ILE A O 1
ATOM 1454 N N . CYS A 1 196 ? -2.772 0.728 13.580 1.00 92.38 196 CYS A N 1
ATOM 1455 C CA . CYS A 1 196 ? -1.396 0.869 14.026 1.00 92.38 196 CYS A CA 1
ATOM 1456 C C . CYS A 1 196 ? -1.062 2.337 14.233 1.00 92.38 196 CYS A C 1
ATOM 1458 O O . CYS A 1 196 ? -1.628 3.220 13.591 1.00 92.38 196 CYS A O 1
ATOM 1460 N N . LYS A 1 197 ? -0.087 2.581 15.102 1.00 91.50 197 LYS A N 1
ATOM 1461 C CA . LYS A 1 197 ? 0.439 3.917 15.319 1.00 91.50 197 LYS A CA 1
ATOM 1462 C C . LYS A 1 197 ? 1.534 4.231 14.301 1.00 91.50 197 LYS A C 1
ATOM 1464 O O . LYS A 1 197 ? 2.433 3.416 14.086 1.00 91.50 197 LYS A O 1
ATOM 1469 N N . ARG A 1 198 ? 1.454 5.395 13.659 1.00 91.19 198 ARG A N 1
ATOM 1470 C CA . ARG A 1 198 ? 2.441 5.904 12.690 1.00 91.19 198 ARG A CA 1
ATOM 1471 C C . ARG A 1 198 ? 2.797 7.346 13.029 1.00 91.19 198 ARG A C 1
ATOM 1473 O O . ARG A 1 198 ? 2.008 8.051 13.645 1.00 91.19 198 ARG A O 1
ATOM 1480 N N . LYS A 1 199 ? 3.979 7.798 12.611 1.00 89.12 199 LYS A N 1
ATOM 1481 C CA . LYS A 1 199 ? 4.362 9.212 12.729 1.00 89.12 199 LYS A CA 1
ATOM 1482 C C . LYS A 1 199 ? 3.817 10.013 11.549 1.00 89.12 199 LYS A C 1
ATOM 1484 O O . LYS A 1 199 ? 3.907 9.551 10.416 1.00 89.12 199 LYS A O 1
ATOM 1489 N N . TYR A 1 200 ? 3.292 11.202 11.800 1.00 87.88 200 TYR A N 1
ATOM 1490 C CA . TYR A 1 200 ? 2.916 12.185 10.788 1.00 87.88 200 TYR A CA 1
ATOM 1491 C C . TYR A 1 200 ? 3.299 13.575 11.287 1.00 87.88 200 TYR A C 1
ATOM 1493 O O . TYR A 1 200 ? 2.745 14.049 12.281 1.00 87.88 200 TYR A O 1
ATOM 1501 N N . ARG A 1 201 ? 4.256 14.226 10.613 1.00 84.69 201 ARG A N 1
ATOM 1502 C CA . ARG A 1 201 ? 4.741 15.572 10.969 1.00 84.69 201 ARG A CA 1
ATOM 1503 C C . ARG A 1 201 ? 5.135 15.671 12.451 1.00 84.69 201 ARG A C 1
ATOM 1505 O O . ARG A 1 201 ? 4.687 16.571 13.159 1.00 84.69 201 ARG A O 1
ATOM 1512 N N . GLY A 1 202 ? 5.909 14.698 12.934 1.00 83.12 202 GLY A N 1
ATOM 1513 C CA . GLY A 1 202 ? 6.352 14.619 14.332 1.00 83.12 202 GLY A CA 1
ATOM 1514 C C . GLY A 1 202 ? 5.311 14.142 15.358 1.00 83.12 202 GLY A C 1
ATOM 1515 O O . GLY A 1 202 ? 5.687 13.875 16.497 1.00 83.12 202 GLY A O 1
ATOM 1516 N N . ASN A 1 203 ? 4.038 13.972 14.983 1.00 86.56 203 ASN A N 1
ATOM 1517 C CA . ASN A 1 203 ? 2.983 13.486 15.880 1.00 86.56 203 ASN A CA 1
ATOM 1518 C C . ASN A 1 203 ? 2.674 12.005 15.651 1.00 86.56 203 ASN A C 1
ATOM 1520 O O . ASN A 1 203 ? 2.799 11.501 14.537 1.00 86.56 203 ASN A O 1
ATOM 1524 N N . GLU A 1 204 ? 2.242 11.305 16.699 1.00 89.25 204 GLU A N 1
ATOM 1525 C CA . GLU A 1 204 ? 1.757 9.928 16.591 1.00 89.25 204 GLU A CA 1
ATOM 1526 C C . GLU A 1 204 ? 0.268 9.922 16.214 1.00 89.25 204 GLU A C 1
ATOM 1528 O O . GLU A 1 204 ? -0.550 10.556 16.879 1.00 89.25 204 GLU A O 1
ATOM 1533 N N . ILE A 1 205 ? -0.079 9.210 15.143 1.00 90.69 205 ILE A N 1
ATOM 1534 C CA . ILE A 1 205 ? -1.440 9.082 14.617 1.00 90.69 205 ILE A CA 1
ATOM 1535 C C . ILE A 1 205 ? -1.850 7.612 14.518 1.00 90.69 205 ILE A C 1
ATOM 1537 O O . ILE A 1 205 ? -1.011 6.733 14.309 1.00 90.69 205 ILE A O 1
ATOM 1541 N N . GLU A 1 206 ? -3.147 7.346 14.636 1.00 91.69 206 GLU A N 1
ATOM 1542 C CA . GLU A 1 206 ? -3.725 6.033 14.346 1.00 91.69 206 GLU A CA 1
ATOM 1543 C C . GLU A 1 206 ? -4.024 5.913 12.851 1.00 91.69 206 GLU A C 1
ATOM 1545 O O . GLU A 1 206 ? -4.622 6.808 12.253 1.00 91.69 206 GLU A O 1
ATOM 1550 N N . ASP A 1 207 ? -3.627 4.796 12.250 1.00 93.00 207 ASP A N 1
ATOM 1551 C CA . ASP A 1 207 ? -3.833 4.516 10.833 1.00 93.00 207 ASP A CA 1
ATOM 1552 C C . ASP A 1 207 ? -4.252 3.060 10.613 1.00 93.00 207 ASP A C 1
ATOM 1554 O O . ASP A 1 207 ? -3.878 2.166 11.376 1.00 93.00 207 ASP A O 1
ATOM 1558 N N . LEU A 1 208 ? -5.008 2.810 9.546 1.00 94.44 208 LEU A N 1
ATOM 1559 C CA . LEU A 1 208 ? -5.339 1.458 9.108 1.00 94.44 208 LEU A CA 1
ATOM 1560 C C . LEU A 1 208 ? -4.216 0.933 8.221 1.00 94.44 208 LEU A C 1
ATOM 1562 O O . LEU A 1 208 ? -3.923 1.497 7.169 1.00 94.44 208 LEU A O 1
ATOM 1566 N N . VAL A 1 209 ? -3.611 -0.176 8.627 1.00 95.31 209 VAL A N 1
ATOM 1567 C CA . VAL A 1 209 ? -2.406 -0.731 8.003 1.00 95.31 209 VAL A CA 1
ATOM 1568 C C . VAL A 1 209 ? -2.653 -2.191 7.655 1.00 95.31 209 VAL A C 1
ATOM 1570 O O . VAL A 1 209 ? -3.134 -2.961 8.491 1.00 95.31 209 VAL A O 1
ATOM 1573 N N . LEU A 1 210 ? -2.325 -2.576 6.421 1.00 96.00 210 LEU A N 1
ATOM 1574 C CA . LEU A 1 210 ? -2.311 -3.974 6.011 1.00 96.00 210 LEU A CA 1
ATOM 1575 C C . LEU A 1 210 ? -1.004 -4.626 6.469 1.00 96.00 210 LEU A C 1
ATOM 1577 O O . LEU A 1 210 ? 0.083 -4.142 6.162 1.00 96.00 210 LEU A O 1
ATOM 1581 N N . LEU A 1 211 ? -1.111 -5.728 7.203 1.00 94.44 211 LEU A N 1
ATOM 1582 C CA . LEU A 1 211 ? 0.015 -6.433 7.807 1.00 94.44 211 LEU A CA 1
ATOM 1583 C C . LEU A 1 211 ? -0.123 -7.938 7.641 1.00 94.44 211 LEU A C 1
ATOM 1585 O O . LEU A 1 211 ? -1.203 -8.448 7.364 1.00 94.44 211 LEU A O 1
ATOM 1589 N N . ASP A 1 212 ? 0.969 -8.654 7.870 1.00 92.69 212 ASP A N 1
ATOM 1590 C CA . ASP A 1 212 ? 0.923 -10.098 8.082 1.00 92.69 212 ASP A CA 1
ATOM 1591 C C . ASP A 1 212 ? 0.291 -10.403 9.454 1.00 92.69 212 ASP A C 1
ATOM 1593 O O . ASP A 1 212 ? 0.497 -9.658 10.422 1.00 92.69 212 ASP A O 1
ATOM 1597 N N . GLU A 1 213 ? -0.475 -11.491 9.552 1.00 88.75 213 GLU A N 1
ATOM 1598 C CA . GLU A 1 213 ? -1.128 -11.922 10.796 1.00 88.75 213 GLU A CA 1
ATOM 1599 C C . GLU A 1 213 ? -0.113 -12.099 11.931 1.00 88.75 213 GLU A C 1
ATOM 1601 O O . GLU A 1 213 ? -0.330 -11.580 13.031 1.00 88.75 213 GLU A O 1
ATOM 1606 N N . GLU A 1 214 ? 1.021 -12.732 11.621 1.00 83.38 214 GLU A N 1
ATOM 1607 C CA . GLU A 1 214 ? 2.103 -13.054 12.561 1.00 83.38 214 GLU A CA 1
ATOM 1608 C C . GLU A 1 214 ? 3.040 -11.861 12.829 1.00 83.38 214 GLU A C 1
ATOM 1610 O O . GLU A 1 214 ? 3.852 -11.886 13.758 1.00 83.38 214 GLU A O 1
ATOM 1615 N N . SER A 1 215 ? 2.928 -10.780 12.048 1.00 81.94 215 SER A N 1
ATOM 1616 C CA . SER A 1 215 ? 3.792 -9.613 12.221 1.00 81.94 215 SER A CA 1
ATOM 1617 C C . SER A 1 215 ? 3.354 -8.729 13.387 1.00 81.94 215 SER A C 1
ATOM 1619 O O . SER A 1 215 ? 2.173 -8.401 13.574 1.00 81.94 215 SER A O 1
ATOM 1621 N N . ARG A 1 216 ? 4.352 -8.289 14.159 1.00 76.75 216 ARG A N 1
ATOM 1622 C CA . ARG A 1 216 ? 4.203 -7.183 15.104 1.00 76.75 216 ARG A CA 1
ATOM 1623 C C . ARG A 1 216 ? 4.435 -5.865 14.354 1.00 76.75 216 ARG A C 1
ATOM 1625 O O . ARG A 1 216 ? 5.463 -5.754 13.686 1.00 76.75 216 ARG A O 1
ATOM 1632 N N . PRO A 1 217 ? 3.531 -4.874 14.460 1.00 73.50 217 PRO A N 1
ATOM 1633 C CA . PRO A 1 217 ? 3.705 -3.568 13.833 1.00 73.50 217 PRO A CA 1
ATOM 1634 C C . PRO A 1 217 ? 4.777 -2.770 14.579 1.00 73.50 217 PRO A C 1
ATOM 1636 O O . PRO A 1 217 ? 4.474 -1.948 15.437 1.00 73.50 217 PRO A O 1
ATOM 1639 N N . VAL A 1 218 ? 6.045 -3.039 14.285 1.00 70.44 218 VAL A N 1
ATOM 1640 C CA . VAL A 1 218 ? 7.176 -2.269 14.807 1.00 70.44 218 VAL A CA 1
ATOM 1641 C C . VAL A 1 218 ? 7.828 -1.510 13.659 1.00 70.44 218 VAL A C 1
ATOM 1643 O O . VAL A 1 218 ? 8.047 -2.070 12.588 1.00 70.44 218 VAL A O 1
ATOM 1646 N N . ASN A 1 219 ? 8.134 -0.231 13.884 1.00 78.88 219 ASN A N 1
ATOM 1647 C CA . ASN A 1 219 ? 8.847 0.636 12.938 1.00 78.88 219 ASN A CA 1
ATOM 1648 C C . ASN A 1 219 ? 8.142 0.845 11.586 1.00 78.88 219 ASN A C 1
ATOM 1650 O O . ASN A 1 219 ? 8.779 0.814 10.533 1.00 78.88 219 ASN A O 1
ATOM 1654 N N . LEU A 1 220 ? 6.827 1.082 11.604 1.00 85.94 220 LEU A N 1
ATOM 1655 C CA . LEU A 1 220 ? 6.116 1.506 10.399 1.00 85.94 220 LEU A CA 1
ATOM 1656 C C . LEU A 1 220 ? 6.667 2.847 9.885 1.00 85.94 220 LEU A C 1
ATOM 1658 O O . LEU A 1 220 ? 6.950 3.737 10.695 1.00 85.94 220 LEU A O 1
ATOM 1662 N N . PRO A 1 221 ? 6.788 3.026 8.558 1.00 87.31 221 PRO A N 1
ATOM 1663 C CA . PRO A 1 221 ? 7.229 4.294 7.998 1.00 87.31 221 PRO A CA 1
ATOM 1664 C C . PRO A 1 221 ? 6.218 5.402 8.322 1.00 87.31 221 PRO A C 1
ATOM 1666 O O . PRO A 1 221 ? 5.014 5.125 8.458 1.00 87.31 221 PRO A O 1
ATOM 1669 N N . PRO A 1 222 ? 6.676 6.662 8.422 1.00 88.00 222 PRO A N 1
ATOM 1670 C CA . PRO A 1 222 ? 5.785 7.786 8.667 1.00 88.00 222 PRO A CA 1
ATOM 1671 C C . PRO A 1 222 ? 4.730 7.885 7.560 1.00 88.00 222 PRO A C 1
ATOM 1673 O O . PRO A 1 222 ? 4.973 7.510 6.410 1.00 88.00 222 PRO A O 1
ATOM 1676 N N . ALA A 1 223 ? 3.534 8.333 7.927 1.00 90.12 223 ALA A N 1
ATOM 1677 C CA . ALA A 1 223 ? 2.454 8.564 6.985 1.00 90.12 223 ALA A CA 1
ATOM 1678 C C . ALA A 1 223 ? 2.779 9.772 6.109 1.00 90.12 223 ALA A C 1
ATOM 1680 O O . ALA A 1 223 ? 3.283 10.783 6.594 1.00 90.12 223 ALA A O 1
ATOM 1681 N N . LEU A 1 224 ? 2.482 9.671 4.814 1.00 88.75 224 LEU A N 1
ATOM 1682 C CA . LEU A 1 224 ? 2.603 10.818 3.907 1.00 88.75 224 LEU A CA 1
ATOM 1683 C C . LEU A 1 224 ? 1.354 11.702 3.924 1.00 88.75 224 LEU A C 1
ATOM 1685 O O . LEU A 1 224 ? 1.425 12.889 3.612 1.00 88.75 224 LEU A O 1
ATOM 1689 N N . LYS A 1 225 ? 0.212 11.120 4.295 1.00 85.31 225 LYS A N 1
ATOM 1690 C CA . LYS A 1 225 ? -1.086 11.779 4.396 1.00 85.31 225 LYS A CA 1
ATOM 1691 C C . LYS A 1 225 ? -1.780 11.416 5.695 1.00 85.31 225 LYS A C 1
ATOM 1693 O O . LYS A 1 225 ? -1.628 10.299 6.190 1.00 85.31 225 LYS A O 1
ATOM 1698 N N . HIS A 1 226 ? -2.557 12.355 6.225 1.00 84.56 226 HIS A N 1
ATOM 1699 C CA . HIS A 1 226 ? -3.344 12.100 7.420 1.00 84.56 226 HIS A CA 1
ATOM 1700 C C . HIS A 1 226 ? -4.526 11.167 7.084 1.00 84.56 226 HIS A C 1
ATOM 1702 O O . HIS A 1 226 ? -5.273 11.469 6.155 1.00 84.56 226 HIS A O 1
ATOM 1708 N N . PRO A 1 227 ? -4.759 10.064 7.821 1.00 80.94 227 PRO A N 1
ATOM 1709 C CA . PRO A 1 227 ? -5.816 9.098 7.505 1.00 80.94 227 PRO A CA 1
ATOM 1710 C C . PRO A 1 227 ? -7.222 9.705 7.469 1.00 80.94 227 PRO A C 1
ATOM 1712 O O . PRO A 1 227 ? -8.057 9.261 6.691 1.00 80.94 227 PRO A O 1
ATOM 1715 N N . GLN A 1 228 ? -7.476 10.753 8.259 1.00 77.75 228 GLN A N 1
ATOM 1716 C CA . GLN A 1 228 ? -8.767 11.460 8.260 1.00 77.75 228 GLN A CA 1
ATOM 1717 C C . GLN A 1 228 ? -9.012 12.309 7.005 1.00 77.75 228 GLN A C 1
ATOM 1719 O O . GLN A 1 228 ? -10.154 12.667 6.750 1.00 77.75 228 GLN A O 1
ATOM 1724 N N . GLU A 1 229 ? -7.980 12.610 6.209 1.00 78.00 229 GLU A N 1
ATOM 1725 C CA . GLU A 1 229 ? -8.160 13.228 4.885 1.00 78.00 229 GLU A CA 1
ATOM 1726 C C . GLU A 1 229 ? -8.669 12.214 3.841 1.00 78.00 229 GLU A C 1
ATOM 1728 O O . GLU A 1 229 ? -8.983 12.599 2.720 1.00 78.00 229 GLU A O 1
ATOM 1733 N N . LEU A 1 230 ? -8.711 10.920 4.184 1.00 76.25 230 LEU A N 1
ATOM 1734 C CA . LEU A 1 230 ? -8.943 9.805 3.259 1.00 76.25 230 LEU A CA 1
ATOM 1735 C C . LEU A 1 230 ? -10.198 8.978 3.594 1.00 76.25 230 LEU A C 1
ATOM 1737 O O . LEU A 1 230 ? -10.388 7.910 3.000 1.00 76.25 230 LEU A O 1
ATOM 1741 N N . LEU A 1 231 ? -10.977 9.400 4.595 1.00 66.94 231 LEU A N 1
ATOM 1742 C CA . LEU A 1 231 ? -12.186 8.722 5.082 1.00 66.94 231 LEU A CA 1
ATOM 1743 C C . LEU A 1 231 ? -13.458 9.259 4.428 1.00 66.94 231 LEU A C 1
ATOM 1745 O O . LEU A 1 231 ? -13.528 10.483 4.189 1.00 66.94 231 LEU A O 1
#

Foldseek 3Di:
DDDDDDDDDDDDDDDDDDDDDDDDDDDDDDDDDDDDDDDDDDDDDDDDDDDDDDDDDDDDDDDDDDDDDDPPPLVPDDDDVVVQVVCFVVVVQLLVLLVVLQVVVVHDDPPDQLLVSSQVSQVVSVWGKDKDKDQVCVPPQDDDDPVRNQKIKIWIDILLETQFIAIDNDSSRRSSRRSSSSSVQSVAPDKGWDFDWAADPNDTDTGTYIHHPPDDPDPDYHDPDHSSVRD

Secondary structure (DSSP, 8-state):
----------------------------------------------------------------------------PPP-HHHHHHHHHHHHHHHHHHHHHHHHTTSS-TTS-HHHHHHHHHHTTT---EEEEEEGGG-TTS---GGGTT-EEEEEEETTEEEEEEEESSHHHHHHHHHHHHHHHHTSS-EEEEEEEEEETTEEEEEEEEEETT----SPPPPSS-GGGG-

Radius of gyration: 30.38 Å; chains: 1; bounding box: 68×110×45 Å

pLDDT: mean 72.75, std 25.69, range [28.36, 97.81]

InterPro domains:
  IPR014720 Double-stranded RNA-binding domain [PS50137] (113-188)
  IPR058828 CARF/NKRF, DSRM domain [PF26535] (83-210)